Protein AF-A0A3N1XNG0-F1 (afdb_monomer_lite)

Organism: NCBI:txid1329262

Secondary structure (DSSP, 8-state):
--HHHHHHHHHHHHHHHHHHHHHHHHHHHHH-GGGGTTT--EEEEETTEEEEEEEE-----TT-HHHHHHHHHHHHH--SEEEESTTGGG--S-HHHHHHT-HHHHHHHHHHHTT-EEEE-SPPHHHHHHHHHTTS-HHHHHHHHHHHHHHHHHT--S-----HHHHHHHHHHHHHHTT------SHHHHHHHHHTS-SS---TTTGGGS-THHHHTSTTSHHHHHHHHHHHHHHHHHHHHHHHHTTT-SEEEEEEEHHHHHHHHHHHHHHHH-

Structure (mmCIF, N/CA/C/O backbone):
data_AF-A0A3N1XNG0-F1
#
_entry.id   AF-A0A3N1XNG0-F1
#
loop_
_atom_site.group_PDB
_atom_site.id
_atom_site.type_symbol
_atom_site.label_atom_id
_atom_site.label_alt_id
_atom_site.label_comp_id
_atom_site.label_asym_id
_atom_site.label_entity_id
_atom_site.label_seq_id
_atom_site.pdbx_PDB_ins_code
_atom_site.Cartn_x
_atom_site.Cartn_y
_atom_site.Cartn_z
_atom_site.occupancy
_atom_site.B_iso_or_equiv
_atom_site.auth_seq_id
_atom_site.auth_comp_id
_atom_site.auth_asym_id
_atom_site.auth_atom_id
_atom_site.pdbx_PDB_model_num
ATOM 1 N N . MET A 1 1 ? -43.567 -53.876 5.477 1.00 59.06 1 MET A N 1
ATOM 2 C CA . MET A 1 1 ? -42.332 -53.877 4.650 1.00 59.06 1 MET A CA 1
ATOM 3 C C . MET A 1 1 ? -41.974 -52.522 4.004 1.00 59.06 1 MET A C 1
ATOM 5 O O . MET A 1 1 ? -40.814 -52.339 3.666 1.00 59.06 1 MET A O 1
ATOM 9 N N . LYS A 1 2 ? -42.894 -51.545 3.865 1.00 56.59 2 LYS A N 1
ATOM 10 C CA . LYS A 1 2 ? -42.602 -50.219 3.259 1.00 56.59 2 LYS A CA 1
ATOM 11 C C . LYS A 1 2 ? -41.731 -49.277 4.117 1.00 56.59 2 LYS A C 1
ATOM 13 O O . LYS A 1 2 ? -40.922 -48.547 3.562 1.00 56.59 2 LYS A O 1
ATOM 18 N N . ILE A 1 3 ? -41.822 -49.360 5.448 1.00 65.25 3 ILE A N 1
ATOM 19 C CA . ILE A 1 3 ? -41.112 -48.470 6.395 1.00 65.25 3 ILE A CA 1
ATOM 20 C C . ILE A 1 3 ? -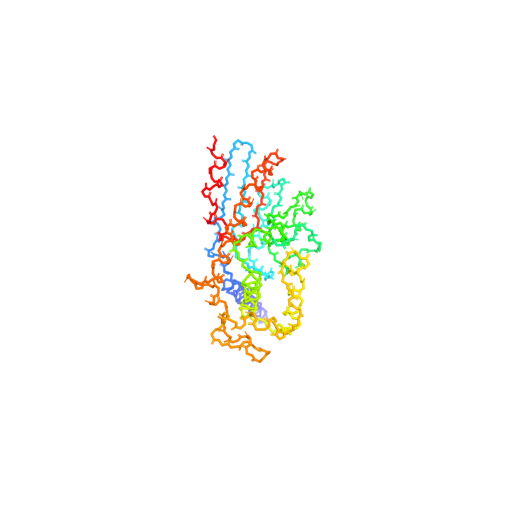39.577 -48.610 6.311 1.00 65.25 3 ILE A C 1
ATOM 22 O O . ILE A 1 3 ? -38.851 -47.639 6.485 1.00 65.25 3 ILE A O 1
ATOM 26 N N . LYS A 1 4 ? -39.055 -49.796 5.961 1.00 73.62 4 LYS A N 1
ATOM 27 C CA . LYS A 1 4 ? -37.601 -50.003 5.831 1.00 73.62 4 LYS A CA 1
ATOM 28 C C . LYS A 1 4 ? -36.993 -49.273 4.629 1.00 73.62 4 LYS A C 1
ATOM 30 O O . LYS A 1 4 ? -35.837 -48.883 4.697 1.00 73.62 4 LYS A O 1
ATOM 35 N N . LYS A 1 5 ? -37.753 -49.060 3.546 1.00 76.62 5 LYS A N 1
ATOM 36 C CA . LYS A 1 5 ? -37.238 -48.368 2.352 1.00 76.62 5 LYS A CA 1
ATOM 37 C C . LYS A 1 5 ? -37.104 -46.860 2.573 1.00 76.62 5 LYS A C 1
ATOM 39 O O . LYS A 1 5 ? -36.106 -46.294 2.147 1.00 76.62 5 LYS A O 1
ATOM 44 N N . SER A 1 6 ? -38.051 -46.221 3.267 1.00 79.75 6 SER A N 1
ATOM 45 C CA . SER A 1 6 ? -37.966 -44.777 3.538 1.00 79.75 6 SER A CA 1
ATOM 46 C C . SER A 1 6 ? -36.831 -44.436 4.503 1.00 79.75 6 SER A C 1
ATOM 48 O O . SER A 1 6 ? -36.150 -43.438 4.299 1.00 79.75 6 SER A O 1
ATOM 50 N N . LEU A 1 7 ? -36.575 -45.285 5.506 1.00 87.38 7 LEU A N 1
ATOM 51 C CA . LEU A 1 7 ? -35.471 -45.088 6.447 1.00 87.38 7 LEU A CA 1
ATOM 52 C C . LEU A 1 7 ? -34.103 -45.176 5.754 1.00 87.38 7 LEU A C 1
ATOM 54 O O . LEU A 1 7 ? -33.240 -44.341 5.998 1.00 87.38 7 LEU A O 1
ATOM 58 N N . VAL A 1 8 ? -33.924 -46.146 4.850 1.00 86.50 8 VAL A N 1
ATOM 59 C CA . VAL A 1 8 ? -32.679 -46.304 4.078 1.00 86.50 8 VAL A CA 1
ATOM 60 C C . VAL A 1 8 ? -32.437 -45.106 3.158 1.00 86.50 8 VAL A C 1
ATOM 62 O O . VAL A 1 8 ? -31.318 -44.610 3.095 1.00 86.50 8 VAL A O 1
ATOM 65 N N . VAL A 1 9 ? -33.480 -44.601 2.492 1.00 88.69 9 VAL A N 1
ATOM 66 C CA . VAL A 1 9 ? -33.370 -43.400 1.646 1.00 88.69 9 VAL A CA 1
ATOM 67 C C . VAL A 1 9 ? -33.030 -42.163 2.483 1.00 88.69 9 VAL A C 1
ATOM 69 O O . VAL A 1 9 ? -32.155 -41.396 2.098 1.00 88.69 9 VAL A O 1
ATOM 72 N N . CYS A 1 10 ? -33.658 -41.992 3.648 1.00 92.31 10 CYS A N 1
ATOM 73 C CA . CYS A 1 10 ? -33.388 -40.856 4.532 1.00 92.31 10 CYS A CA 1
ATOM 74 C C . CYS A 1 10 ? -31.942 -40.873 5.060 1.00 92.31 10 CYS A C 1
ATOM 76 O O . CYS A 1 10 ? -31.247 -39.861 5.007 1.00 92.31 10 CYS A O 1
ATOM 78 N N . LEU A 1 11 ? -31.451 -42.044 5.485 1.00 91.81 11 LEU A N 1
ATOM 79 C CA . LEU A 1 11 ? -30.060 -42.220 5.917 1.00 91.81 11 LEU A CA 1
ATOM 80 C C . LEU A 1 11 ? -29.062 -41.959 4.781 1.00 91.81 11 LEU A C 1
ATOM 82 O O . LEU A 1 11 ? -28.028 -41.339 5.016 1.00 91.81 11 LEU A O 1
ATOM 86 N N . ALA A 1 12 ? -29.377 -42.380 3.553 1.00 90.88 12 ALA A N 1
ATOM 87 C CA . ALA A 1 12 ? -28.541 -42.100 2.388 1.00 90.88 12 ALA A CA 1
ATOM 88 C C . ALA A 1 12 ? -28.466 -40.594 2.081 1.00 90.88 12 ALA A C 1
ATOM 90 O O . ALA A 1 12 ? -27.381 -40.084 1.821 1.00 90.88 12 ALA A O 1
ATOM 91 N N . ILE A 1 13 ? -29.588 -39.870 2.171 1.00 92.88 13 ILE A N 1
ATOM 92 C CA . ILE A 1 13 ? -29.623 -38.410 1.977 1.00 92.88 13 ILE A CA 1
ATOM 93 C C . ILE A 1 13 ? -28.790 -37.695 3.048 1.00 92.88 13 ILE A C 1
ATOM 95 O O . ILE A 1 13 ? -27.979 -36.836 2.713 1.00 92.88 13 ILE A O 1
ATOM 99 N N . ILE A 1 14 ? -28.941 -38.075 4.322 1.00 93.62 14 ILE A N 1
ATOM 100 C CA . ILE A 1 14 ? -28.156 -37.498 5.424 1.00 93.62 14 ILE A CA 1
ATOM 101 C C . ILE A 1 14 ? -26.659 -37.737 5.203 1.00 93.62 14 ILE A C 1
ATOM 103 O O . ILE A 1 14 ? -25.863 -36.818 5.368 1.00 93.62 14 ILE A O 1
ATOM 107 N N . LEU A 1 15 ? -26.268 -38.946 4.790 1.00 92.69 15 LEU A N 1
ATOM 108 C CA . LEU A 1 15 ? -24.867 -39.265 4.523 1.00 92.69 15 LEU A CA 1
ATOM 109 C C . LEU A 1 15 ? -24.295 -38.423 3.373 1.00 92.69 15 LEU A C 1
ATOM 111 O O . LEU A 1 15 ? -23.189 -37.906 3.497 1.00 92.69 15 LEU A O 1
ATOM 115 N N . VAL A 1 16 ? -25.047 -38.241 2.283 1.00 92.06 16 VAL A N 1
ATOM 116 C CA . VAL A 1 16 ? -24.632 -37.384 1.159 1.00 92.06 16 VAL A CA 1
ATOM 117 C C . VAL A 1 16 ? -24.465 -35.930 1.605 1.00 92.06 16 VAL A C 1
ATOM 119 O O . VAL A 1 16 ? -23.467 -35.307 1.254 1.00 92.06 16 VAL A O 1
ATOM 122 N N . LEU A 1 17 ? -25.386 -35.405 2.420 1.00 92.00 17 LEU A N 1
ATOM 123 C CA . LEU A 1 17 ? -25.280 -34.051 2.972 1.00 92.00 17 LEU A CA 1
ATOM 124 C C . LEU A 1 17 ? -24.053 -33.898 3.878 1.00 92.00 17 LEU A C 1
ATOM 126 O O . LEU A 1 17 ? -23.321 -32.923 3.744 1.00 92.00 17 LEU A O 1
ATOM 130 N N . LEU A 1 18 ? -23.786 -34.869 4.754 1.00 92.31 18 LEU A N 1
ATOM 131 C CA . LEU A 1 18 ? -22.604 -34.849 5.619 1.00 92.31 18 LEU A CA 1
ATOM 132 C C . LEU A 1 18 ? -21.303 -34.889 4.813 1.00 92.31 18 LEU A C 1
ATOM 134 O O . LEU A 1 18 ? -20.370 -34.160 5.140 1.00 92.31 18 LEU A O 1
ATOM 138 N N . ILE A 1 19 ? -21.243 -35.697 3.750 1.00 90.25 19 ILE A N 1
ATOM 139 C CA . ILE A 1 19 ? -20.084 -35.741 2.850 1.00 90.25 19 ILE A CA 1
ATOM 140 C C . ILE A 1 19 ? -19.923 -34.401 2.128 1.00 90.25 19 ILE A C 1
ATOM 142 O O . ILE A 1 19 ? -18.818 -33.873 2.102 1.00 90.25 19 ILE A O 1
ATOM 146 N N . ALA A 1 20 ? -21.002 -33.818 1.600 1.00 84.88 20 ALA A N 1
ATOM 147 C CA . ALA A 1 20 ? -20.952 -32.521 0.926 1.00 84.88 20 ALA A CA 1
ATOM 148 C C . ALA A 1 20 ? -20.464 -31.405 1.864 1.00 84.88 20 ALA A C 1
ATOM 150 O O . ALA A 1 20 ? -19.579 -30.637 1.493 1.00 84.88 20 ALA A O 1
ATOM 151 N N . VAL A 1 21 ? -20.970 -31.362 3.102 1.00 86.69 21 VAL A N 1
ATOM 152 C CA . VAL A 1 21 ? -20.510 -30.421 4.135 1.00 86.69 21 VAL A CA 1
ATOM 153 C C . VAL A 1 21 ? -19.045 -30.673 4.484 1.00 86.69 21 VAL A C 1
ATOM 155 O O . VAL A 1 21 ? -18.267 -29.729 4.523 1.00 86.69 21 VAL A O 1
ATOM 158 N N . ALA A 1 22 ? -18.630 -31.924 4.693 1.00 83.62 22 ALA A N 1
ATOM 159 C CA . ALA A 1 22 ? -17.241 -32.248 5.007 1.00 83.62 22 ALA A CA 1
ATOM 160 C C . ALA A 1 22 ? -16.285 -31.876 3.861 1.00 83.62 22 ALA A C 1
ATOM 162 O O . ALA A 1 22 ? -15.217 -31.325 4.116 1.00 83.62 22 ALA A O 1
ATOM 163 N N . SER A 1 23 ? -16.669 -32.129 2.607 1.00 74.56 23 SER A N 1
ATOM 164 C CA . SER A 1 23 ? -15.908 -31.736 1.417 1.00 74.56 23 SER A CA 1
ATOM 165 C C . SER A 1 23 ? -15.808 -30.219 1.278 1.00 74.56 23 SER A C 1
ATOM 167 O O . SER A 1 23 ? -14.715 -29.715 1.032 1.00 74.56 23 SER A O 1
ATOM 169 N N . TYR A 1 24 ? -16.908 -29.496 1.500 1.00 75.69 24 TYR A N 1
ATOM 170 C CA . TYR A 1 24 ? -16.916 -28.034 1.519 1.00 75.69 24 TYR A CA 1
ATOM 171 C C . TYR A 1 24 ? -16.012 -27.488 2.633 1.00 75.69 24 TYR A C 1
ATOM 173 O O . TYR A 1 24 ? -15.139 -26.666 2.376 1.00 75.69 24 TYR A O 1
ATOM 181 N N . MET A 1 25 ? -16.126 -28.024 3.851 1.00 74.75 25 MET A N 1
ATOM 182 C CA . MET A 1 25 ? -15.273 -27.655 4.983 1.00 74.75 25 MET A CA 1
ATOM 183 C C . MET A 1 25 ? -13.796 -27.958 4.716 1.00 74.75 25 MET A C 1
ATOM 185 O O . MET A 1 25 ? -12.945 -27.153 5.070 1.00 74.75 25 MET A O 1
ATOM 189 N N . LEU A 1 26 ? -13.469 -29.079 4.064 1.00 71.69 26 LEU A N 1
ATOM 190 C CA . LEU A 1 26 ? -12.103 -29.418 3.646 1.00 71.69 26 LEU A CA 1
ATOM 191 C C . LEU A 1 26 ? -11.560 -28.457 2.584 1.00 71.69 26 LEU A C 1
ATOM 193 O O . LEU A 1 26 ? -10.375 -28.130 2.614 1.00 71.69 26 LEU A O 1
ATOM 197 N N . GLN A 1 27 ? -12.401 -28.014 1.652 1.00 68.12 27 GLN A N 1
ATOM 198 C CA . GLN A 1 27 ? -12.023 -27.042 0.629 1.00 68.12 27 GLN A CA 1
ATOM 199 C C . GLN A 1 27 ? -11.775 -25.660 1.244 1.00 68.12 27 GLN A C 1
ATOM 201 O O . GLN A 1 27 ? -10.725 -25.070 0.998 1.00 68.12 27 GLN A O 1
ATOM 206 N N . VAL A 1 28 ? -12.675 -25.199 2.119 1.00 65.31 28 VAL A N 1
ATOM 207 C CA . VAL A 1 28 ? -12.482 -23.986 2.929 1.00 65.31 28 VAL A CA 1
ATOM 208 C C . VAL A 1 28 ? -11.203 -24.107 3.761 1.00 65.31 28 VAL A C 1
ATOM 210 O O . VAL A 1 28 ? -10.379 -23.202 3.755 1.00 65.31 28 VAL A O 1
ATOM 213 N N . TRP A 1 29 ? -10.977 -25.253 4.410 1.00 64.75 29 TRP A N 1
ATOM 214 C CA . TRP A 1 29 ? -9.801 -25.503 5.248 1.00 64.75 29 TRP A CA 1
ATOM 215 C C . TRP A 1 29 ? -8.482 -25.435 4.471 1.00 64.75 29 TRP A C 1
ATOM 217 O O . TRP A 1 29 ? -7.524 -24.848 4.961 1.00 64.75 29 TRP A O 1
ATOM 227 N N . LYS A 1 30 ? -8.424 -26.013 3.265 1.00 61.94 30 LYS A N 1
ATOM 228 C CA . LYS A 1 30 ? -7.214 -26.008 2.426 1.00 61.94 30 LYS A CA 1
ATOM 229 C C . LYS A 1 30 ? -6.900 -24.642 1.822 1.00 61.94 30 LYS A C 1
ATOM 231 O O . LYS A 1 30 ? -5.730 -24.341 1.614 1.00 61.94 30 LYS A O 1
ATOM 236 N N . ASN A 1 31 ? -7.924 -23.843 1.536 1.00 59.44 31 ASN A N 1
ATOM 237 C CA . ASN A 1 31 ? -7.764 -22.581 0.816 1.00 59.44 31 ASN A CA 1
ATOM 238 C C . ASN A 1 31 ? -7.584 -21.373 1.744 1.00 59.44 31 ASN A C 1
ATOM 240 O O . ASN A 1 31 ? -7.370 -20.264 1.264 1.00 59.44 31 ASN A O 1
ATOM 244 N N . ASN A 1 32 ? -7.647 -21.568 3.062 1.00 63.19 32 ASN A N 1
ATOM 245 C CA . ASN A 1 32 ? -7.578 -20.476 4.018 1.00 63.19 32 ASN A CA 1
ATOM 246 C C . ASN A 1 32 ? -6.141 -20.224 4.504 1.00 63.19 32 ASN A C 1
ATOM 248 O O . ASN A 1 32 ? -5.734 -20.703 5.565 1.00 63.19 32 ASN A O 1
ATOM 252 N N . LYS A 1 33 ? -5.364 -19.473 3.711 1.00 61.59 33 LYS A N 1
ATOM 253 C CA . LYS A 1 33 ? -4.001 -19.042 4.080 1.00 61.59 33 LYS A CA 1
ATOM 254 C C . LYS A 1 33 ? -3.991 -18.171 5.341 1.00 61.59 33 LYS A C 1
ATOM 256 O O . LYS A 1 33 ? -3.025 -18.225 6.097 1.00 61.59 33 LYS A O 1
ATOM 261 N N . TYR A 1 34 ? -5.077 -17.438 5.593 1.00 63.09 34 TYR A N 1
ATOM 262 C CA . TYR A 1 34 ? -5.238 -16.576 6.761 1.00 63.09 34 TYR A CA 1
ATOM 263 C C . TYR A 1 34 ? -5.078 -17.330 8.089 1.00 63.09 34 TYR A C 1
ATOM 265 O O . TYR A 1 34 ? -4.502 -16.800 9.029 1.00 63.09 34 TYR A O 1
ATOM 273 N N . ARG A 1 35 ? -5.432 -18.618 8.162 1.00 61.41 35 ARG A N 1
ATOM 274 C CA . ARG A 1 35 ? -5.216 -19.442 9.369 1.00 61.41 35 ARG A CA 1
ATOM 275 C C . ARG A 1 35 ? -3.771 -19.556 9.854 1.00 61.41 35 ARG A C 1
ATOM 277 O O . ARG A 1 35 ? -3.569 -20.027 10.969 1.00 61.41 35 ARG A O 1
ATOM 284 N N . ILE A 1 36 ? -2.794 -19.218 9.018 1.00 60.69 36 ILE A N 1
ATOM 285 C CA . ILE A 1 36 ? -1.380 -19.228 9.401 1.00 60.69 36 ILE A CA 1
ATOM 286 C C . ILE A 1 36 ? -1.041 -18.003 10.264 1.00 60.69 36 ILE A C 1
ATOM 288 O O . ILE A 1 36 ? -0.165 -18.116 11.111 1.00 60.69 36 ILE A O 1
ATOM 292 N N . VAL A 1 37 ? -1.752 -16.885 10.081 1.00 61.75 37 VAL A N 1
ATOM 293 C CA . VAL A 1 37 ? -1.531 -15.616 10.805 1.00 61.75 37 VAL A CA 1
ATOM 294 C C . VAL A 1 37 ? -2.705 -15.211 11.705 1.00 61.75 37 VAL A C 1
ATOM 296 O O . VAL A 1 37 ? -2.603 -14.264 12.479 1.00 61.75 37 VAL A O 1
ATOM 299 N N . ALA A 1 38 ? -3.839 -15.913 11.612 1.00 64.00 38 ALA A N 1
ATOM 300 C CA . ALA A 1 38 ? -5.034 -15.630 12.397 1.00 64.00 38 ALA A CA 1
ATOM 301 C C . ALA A 1 38 ? -4.704 -15.611 13.899 1.00 64.00 38 ALA A C 1
ATOM 303 O O . ALA A 1 38 ? -4.349 -16.643 14.475 1.00 64.00 38 ALA A O 1
ATOM 304 N N . GLY A 1 39 ? -4.858 -14.440 14.523 1.00 63.53 39 GLY A N 1
ATOM 305 C CA . GLY A 1 39 ? -4.602 -14.224 15.948 1.00 63.53 39 GLY A CA 1
ATOM 306 C C . GLY A 1 39 ? -3.317 -13.466 16.299 1.00 63.53 39 GLY A C 1
ATOM 307 O O . GLY A 1 39 ? -3.210 -13.043 17.446 1.00 63.53 39 GLY A O 1
ATOM 308 N N . ASP A 1 40 ? -2.407 -13.210 15.353 1.00 79.44 40 ASP A N 1
ATOM 309 C CA . ASP A 1 40 ? -1.181 -12.418 15.589 1.00 79.44 40 ASP A CA 1
ATOM 310 C C . ASP A 1 40 ? -1.399 -10.894 15.436 1.00 79.44 40 ASP A C 1
ATOM 312 O O . ASP A 1 40 ? -0.467 -10.117 15.222 1.00 79.44 40 ASP A O 1
ATOM 316 N N . HIS A 1 41 ? -2.645 -10.437 15.587 1.00 91.00 41 HIS A N 1
ATOM 317 C CA . HIS A 1 41 ? -2.996 -9.018 15.572 1.00 91.00 41 HIS A CA 1
ATOM 318 C C . HIS A 1 41 ? -2.263 -8.246 16.676 1.00 91.00 41 HIS A C 1
ATOM 320 O O . HIS A 1 41 ? -2.133 -8.717 17.811 1.00 91.00 41 HIS A O 1
ATOM 326 N N . LEU A 1 42 ? -1.844 -7.016 16.380 1.00 94.50 42 LEU A N 1
ATOM 327 C CA . LEU A 1 42 ? -1.274 -6.140 17.397 1.00 94.50 42 LEU A CA 1
ATOM 328 C C . LEU A 1 42 ? -2.397 -5.407 18.124 1.00 94.50 42 LEU A C 1
ATOM 330 O O . LEU A 1 42 ? -3.169 -4.675 17.510 1.00 94.50 42 LEU A O 1
ATOM 334 N N . TYR A 1 43 ? -2.435 -5.560 19.444 1.00 96.06 43 TYR A N 1
ATOM 335 C CA . TYR A 1 43 ? -3.320 -4.804 20.318 1.00 96.06 43 TYR A CA 1
ATOM 336 C C . TYR A 1 43 ? -2.492 -3.989 21.311 1.00 96.06 43 TYR A C 1
ATOM 338 O O . TYR A 1 43 ? -1.781 -4.557 22.142 1.00 96.06 43 TYR A O 1
ATOM 346 N N . LEU A 1 44 ? -2.588 -2.663 21.229 1.00 96.94 44 LEU A N 1
ATOM 347 C CA . LEU A 1 44 ? -1.932 -1.729 22.142 1.00 96.94 44 LEU A CA 1
ATOM 348 C C . LEU A 1 44 ? -2.983 -0.932 22.908 1.00 96.94 44 LEU A C 1
ATOM 350 O O . LEU A 1 44 ? -4.019 -0.549 22.366 1.00 96.94 44 LEU A O 1
ATOM 354 N N . THR A 1 45 ? -2.730 -0.668 24.186 1.00 95.88 45 THR A N 1
ATOM 355 C CA . THR A 1 45 ? -3.604 0.170 25.013 1.00 95.88 45 THR A CA 1
ATOM 356 C C . THR A 1 45 ? -2.773 0.967 25.998 1.00 95.88 45 THR A C 1
ATOM 358 O O . THR A 1 45 ? -1.926 0.410 26.693 1.00 95.88 45 THR A O 1
ATOM 361 N N . SER A 1 46 ? -3.056 2.263 26.085 1.00 93.81 46 SER A N 1
ATOM 362 C CA . SER A 1 46 ? -2.470 3.167 27.064 1.00 93.81 4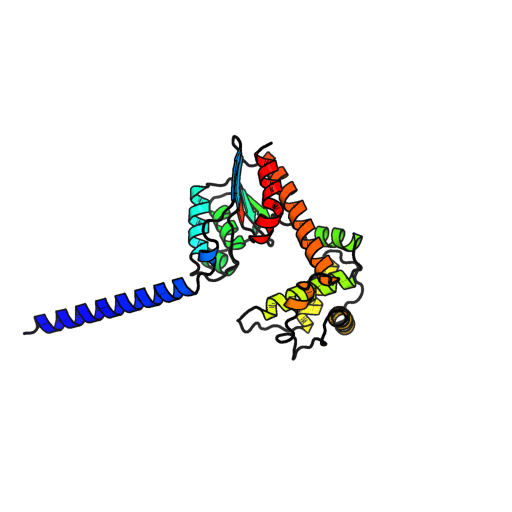6 SER A CA 1
ATOM 363 C C . SER A 1 46 ? -3.482 4.231 27.453 1.00 93.81 46 SER A C 1
ATOM 365 O O . SER A 1 46 ? -3.992 4.963 26.607 1.00 93.81 46 SER A O 1
ATOM 367 N N . GLN A 1 47 ? -3.799 4.302 28.746 1.00 90.44 47 GLN A N 1
ATOM 368 C CA . GLN A 1 47 ? -4.853 5.171 29.277 1.00 90.44 47 GLN A CA 1
ATOM 369 C C . GLN A 1 47 ? -6.196 4.943 28.553 1.00 90.44 47 GLN A C 1
ATOM 371 O O . GLN A 1 47 ? -6.734 3.839 28.614 1.00 90.44 47 GLN A O 1
ATOM 376 N N . ASN A 1 48 ? -6.746 5.967 27.891 1.00 93.38 48 ASN A N 1
ATOM 377 C CA . ASN A 1 48 ? -7.958 5.877 27.073 1.00 93.38 48 ASN A CA 1
ATOM 378 C C . ASN A 1 48 ? -7.679 5.573 25.591 1.00 93.38 48 ASN A C 1
ATOM 380 O O . ASN A 1 48 ? -8.628 5.411 24.831 1.00 93.38 48 ASN A O 1
ATOM 384 N N . LYS A 1 49 ? -6.412 5.479 25.172 1.00 96.75 49 LYS A N 1
ATOM 385 C CA . LYS A 1 49 ? -6.030 5.211 23.784 1.00 96.75 49 LYS A CA 1
ATOM 386 C C . LYS A 1 49 ? -5.851 3.718 23.548 1.00 96.75 49 LYS A C 1
ATOM 388 O O . LYS A 1 49 ? -5.200 3.033 24.335 1.00 96.75 49 LYS A O 1
ATOM 393 N N . SER A 1 50 ? -6.390 3.209 22.446 1.00 97.94 50 SER A N 1
ATOM 394 C CA . SER A 1 50 ? -6.225 1.822 22.006 1.00 97.94 50 SER A CA 1
ATOM 395 C C . SER A 1 50 ? -5.982 1.747 20.501 1.00 97.94 50 SER A C 1
ATOM 397 O O . SER A 1 50 ? -6.564 2.512 19.732 1.00 97.94 50 SER A O 1
ATOM 399 N N . LEU A 1 51 ? -5.144 0.805 20.082 1.00 98.06 51 LEU A N 1
ATOM 400 C CA . LEU A 1 51 ? -4.910 0.474 18.680 1.00 98.06 51 LEU A CA 1
ATOM 401 C C . LEU A 1 51 ? -5.074 -1.021 18.480 1.00 98.06 51 LEU A C 1
ATOM 403 O O . LEU A 1 51 ? -4.522 -1.816 19.242 1.00 98.06 51 LEU A O 1
ATOM 407 N N . LEU A 1 52 ? -5.816 -1.381 17.440 1.00 97.69 52 LEU A N 1
ATOM 408 C CA . LEU A 1 52 ? -5.893 -2.740 16.933 1.00 97.69 52 LEU A CA 1
ATOM 409 C C . LEU A 1 52 ? -5.411 -2.744 15.485 1.00 97.69 52 LEU A C 1
ATOM 411 O O . LEU A 1 52 ? -6.105 -2.249 14.601 1.00 97.69 52 LEU A O 1
ATOM 415 N N . TRP A 1 53 ? -4.232 -3.314 15.248 1.00 96.69 53 TRP A N 1
ATOM 416 C CA . TRP A 1 53 ? -3.768 -3.641 13.906 1.00 96.69 53 TRP A CA 1
ATOM 417 C C . TRP A 1 53 ? -4.193 -5.058 13.574 1.00 96.69 53 TRP A C 1
ATOM 419 O O . TRP A 1 53 ? -3.667 -6.031 14.126 1.00 96.69 53 TRP A O 1
ATOM 429 N N . PHE A 1 54 ? -5.136 -5.178 12.654 1.00 93.75 54 PHE A N 1
ATOM 430 C CA . PHE A 1 54 ? -5.564 -6.471 12.172 1.00 93.75 54 PHE A CA 1
ATOM 431 C C . PHE A 1 54 ? -4.544 -6.980 11.147 1.00 93.75 54 PHE A C 1
ATOM 433 O O . PHE A 1 54 ? -4.498 -6.514 10.011 1.00 93.75 54 PHE A O 1
ATOM 440 N N . ASP A 1 55 ? -3.685 -7.906 11.574 1.00 84.00 55 ASP A N 1
ATOM 441 C CA . ASP A 1 55 ? -2.761 -8.595 10.670 1.00 84.00 55 ASP A CA 1
ATOM 442 C C . ASP A 1 55 ? -3.528 -9.415 9.615 1.00 84.00 55 ASP A C 1
ATOM 444 O O . ASP A 1 55 ? -4.359 -10.263 9.954 1.00 84.00 55 ASP A O 1
ATOM 448 N N . ILE A 1 56 ? -3.277 -9.130 8.336 1.00 81.38 56 ILE A N 1
ATOM 449 C CA . ILE A 1 56 ? -4.000 -9.692 7.188 1.00 81.38 56 ILE A CA 1
ATOM 450 C C . ILE A 1 56 ? -3.081 -10.516 6.285 1.00 81.38 56 ILE A C 1
ATOM 452 O O . ILE A 1 56 ? -1.897 -10.231 6.106 1.00 81.38 56 ILE A O 1
ATOM 456 N N . VAL A 1 57 ? -3.690 -11.476 5.589 1.00 80.31 57 VAL A N 1
ATOM 457 C CA . VAL A 1 57 ? -3.177 -11.989 4.314 1.00 80.31 57 VAL A CA 1
ATOM 458 C C . VAL A 1 57 ? -4.119 -11.488 3.232 1.00 80.31 57 VAL A C 1
ATOM 460 O O . VAL A 1 57 ? -5.321 -11.719 3.333 1.00 80.31 57 VAL A O 1
ATOM 463 N N . HIS A 1 58 ? -3.591 -10.835 2.193 1.00 83.12 58 HIS A N 1
ATOM 464 C CA . HIS A 1 58 ? -4.425 -10.339 1.097 1.00 83.12 58 HIS A CA 1
ATOM 465 C C . HIS A 1 58 ? -5.287 -11.461 0.510 1.00 83.12 58 HIS A C 1
ATOM 467 O O . HIS A 1 58 ? -4.791 -12.526 0.125 1.00 83.12 58 HIS A O 1
ATOM 473 N N . SER A 1 59 ? -6.587 -11.198 0.448 1.00 81.25 59 SER A N 1
ATOM 474 C CA . SER A 1 59 ? -7.596 -12.117 -0.057 1.00 81.25 59 SER A CA 1
ATOM 475 C C . SER A 1 59 ? -8.756 -11.299 -0.603 1.00 81.25 59 SER A C 1
ATOM 477 O O . SER A 1 59 ? -9.204 -10.350 0.032 1.00 81.25 59 SER A O 1
ATOM 479 N N . ASN A 1 60 ? -9.246 -11.677 -1.777 1.00 80.62 60 ASN A N 1
ATOM 480 C CA . ASN A 1 60 ? -10.480 -11.172 -2.383 1.00 80.62 60 ASN A CA 1
ATOM 481 C C . ASN A 1 60 ? -11.540 -12.285 -2.490 1.00 80.62 60 ASN A C 1
ATOM 483 O O . ASN A 1 60 ? -12.564 -12.132 -3.153 1.00 80.62 60 ASN A O 1
ATOM 487 N N . ASN A 1 61 ? -11.281 -13.438 -1.863 1.00 82.69 61 ASN A N 1
ATOM 488 C CA . ASN A 1 61 ? -12.181 -14.578 -1.886 1.00 82.69 61 ASN A CA 1
ATOM 489 C C . ASN A 1 61 ? -13.277 -14.391 -0.827 1.00 82.69 61 ASN A C 1
ATOM 491 O O . ASN A 1 61 ? -12.974 -14.447 0.366 1.00 82.69 61 ASN A O 1
ATOM 495 N N . PRO A 1 62 ? -14.561 -14.283 -1.208 1.00 82.75 62 PRO A N 1
ATOM 496 C CA . PRO A 1 62 ? -15.632 -14.036 -0.250 1.00 82.75 62 PRO A CA 1
ATOM 497 C C . PRO A 1 62 ? -15.907 -15.168 0.735 1.00 82.75 62 PRO A C 1
ATOM 499 O O . PRO A 1 62 ? -16.640 -14.986 1.707 1.00 82.75 62 PRO A O 1
ATOM 502 N N . HIS A 1 63 ? -15.318 -16.337 0.507 1.00 83.44 63 HIS A N 1
ATOM 503 C CA . HIS A 1 63 ? -15.389 -17.473 1.416 1.00 83.44 63 HIS A CA 1
ATOM 504 C C . HIS A 1 63 ? -14.191 -17.557 2.368 1.00 83.44 63 HIS A C 1
ATOM 506 O O . HIS A 1 63 ? -14.067 -18.535 3.109 1.00 83.44 63 HIS A O 1
ATOM 512 N N . ASP A 1 64 ? -13.300 -16.565 2.351 1.00 83.69 64 ASP A N 1
ATOM 513 C CA . ASP A 1 64 ? -12.219 -16.478 3.318 1.00 83.69 64 ASP A CA 1
ATOM 514 C C . ASP A 1 64 ? -12.773 -16.132 4.709 1.00 83.69 64 ASP A C 1
ATOM 516 O O . ASP A 1 64 ? -13.467 -15.131 4.896 1.00 83.69 64 ASP A O 1
ATOM 520 N N . ILE A 1 65 ? -12.457 -16.966 5.706 1.00 86.88 65 ILE A N 1
ATOM 521 C CA . ILE A 1 65 ? -12.865 -16.743 7.097 1.00 86.88 65 ILE A CA 1
ATOM 522 C C . ILE A 1 65 ? -12.306 -15.430 7.660 1.00 86.88 65 ILE A C 1
ATOM 524 O O . ILE A 1 65 ? -12.868 -14.922 8.626 1.00 86.88 65 ILE A O 1
ATOM 528 N N . MET A 1 66 ? -11.244 -14.882 7.054 1.00 89.50 66 MET A N 1
ATOM 529 C CA . MET A 1 66 ? -10.664 -13.591 7.417 1.00 89.50 66 MET A CA 1
ATOM 530 C C . MET A 1 66 ? -11.722 -12.490 7.478 1.00 89.50 66 MET A C 1
ATOM 532 O O . MET A 1 66 ? -11.754 -11.742 8.444 1.00 89.50 66 MET A O 1
ATOM 536 N N . PHE A 1 67 ? -12.636 -12.418 6.507 1.00 92.25 67 PHE A N 1
ATOM 537 C CA . PHE A 1 67 ? -13.665 -11.374 6.491 1.00 92.25 67 PHE A CA 1
ATOM 538 C C . PHE A 1 67 ? -14.620 -11.479 7.683 1.00 92.25 67 PHE A C 1
ATOM 540 O O . PHE A 1 67 ? -15.033 -10.471 8.245 1.00 92.25 67 PHE A O 1
ATOM 547 N N . ASN A 1 68 ? -14.937 -12.698 8.119 1.00 91.31 68 ASN A N 1
ATOM 548 C CA . ASN A 1 68 ? -15.728 -12.892 9.330 1.00 91.31 68 ASN A CA 1
ATOM 549 C C . ASN A 1 68 ? -14.945 -12.490 10.591 1.00 91.31 68 ASN A C 1
ATOM 551 O O . ASN A 1 68 ? -15.526 -11.948 11.524 1.00 91.31 68 ASN A O 1
ATOM 555 N N . ASP A 1 69 ? -13.638 -12.745 10.628 1.00 91.81 69 ASP A N 1
ATOM 556 C CA . ASP A 1 69 ? -12.789 -12.358 11.757 1.00 91.81 69 ASP A CA 1
ATOM 557 C C . ASP A 1 69 ? -12.581 -10.835 11.825 1.00 91.81 69 ASP A C 1
ATOM 559 O O . ASP A 1 69 ? -12.690 -10.256 12.902 1.00 91.81 69 ASP A O 1
ATOM 563 N N . ILE A 1 70 ? -12.415 -10.160 10.678 1.00 94.69 70 ILE A N 1
ATOM 564 C CA . ILE A 1 70 ? -12.420 -8.689 10.586 1.00 94.69 70 ILE A CA 1
ATOM 565 C C . ILE A 1 70 ? -13.710 -8.138 11.197 1.00 94.69 70 ILE A C 1
ATOM 567 O O . ILE A 1 70 ? -13.653 -7.249 12.039 1.00 94.69 70 ILE A O 1
ATOM 571 N N . GLU A 1 71 ? -14.869 -8.679 10.813 1.00 95.69 71 GLU A N 1
ATOM 572 C CA . GLU A 1 71 ? -16.173 -8.237 11.321 1.00 95.69 71 GLU A CA 1
ATOM 573 C C . GLU A 1 71 ? -16.302 -8.443 12.840 1.00 95.69 71 GLU A C 1
ATOM 575 O O . GLU A 1 71 ? -16.700 -7.522 13.555 1.00 95.69 71 GLU A O 1
ATOM 580 N N . ILE A 1 72 ? -15.897 -9.610 13.353 1.00 94.75 72 ILE A N 1
ATOM 581 C CA . ILE A 1 72 ? -15.887 -9.895 14.796 1.00 94.75 72 ILE A CA 1
ATOM 582 C C . ILE A 1 72 ? -14.971 -8.914 15.532 1.00 94.75 72 ILE A C 1
ATOM 584 O O . ILE A 1 72 ? -15.402 -8.282 16.496 1.00 94.75 72 ILE A O 1
ATOM 588 N N . LYS A 1 73 ? -13.725 -8.752 15.077 1.00 96.06 73 LYS A N 1
ATOM 589 C CA . LYS A 1 73 ? -12.739 -7.885 15.731 1.00 96.06 73 LYS A CA 1
ATOM 590 C C . LYS A 1 73 ? -13.126 -6.420 15.674 1.00 96.06 73 LYS A C 1
ATOM 592 O O . LYS A 1 73 ? -12.941 -5.714 16.661 1.00 96.06 73 LYS A O 1
ATOM 597 N N . PHE A 1 74 ? -13.706 -5.980 14.566 1.00 97.94 74 PHE A N 1
ATOM 598 C CA . PHE A 1 74 ? -14.250 -4.639 14.420 1.00 97.94 74 PHE A CA 1
ATOM 599 C C . PHE A 1 74 ? -15.341 -4.365 15.468 1.00 97.94 74 PHE A C 1
ATOM 601 O O . PHE A 1 74 ? -15.268 -3.367 16.185 1.00 97.94 74 PHE A O 1
ATOM 608 N N . VAL A 1 75 ? -16.310 -5.276 15.618 1.00 97.69 75 VAL A N 1
ATOM 609 C CA . VAL A 1 75 ? -17.398 -5.140 16.602 1.00 97.69 75 VAL A CA 1
ATOM 610 C C . VAL A 1 75 ? -16.877 -5.217 18.041 1.00 97.69 75 VAL A C 1
ATOM 612 O O . VAL A 1 75 ? -17.263 -4.395 18.870 1.00 97.69 75 VAL A O 1
ATOM 615 N N . GLU A 1 76 ? -15.999 -6.176 18.348 1.00 96.75 76 GLU A N 1
ATOM 616 C CA . GLU A 1 76 ? -15.404 -6.338 19.684 1.00 96.75 76 GLU A CA 1
ATOM 617 C C . GLU A 1 76 ? -14.603 -5.101 20.109 1.00 96.75 76 GLU A C 1
ATOM 619 O O . GLU A 1 76 ? -14.686 -4.664 21.258 1.00 96.75 76 GLU A O 1
ATOM 624 N N . PHE A 1 77 ? -13.828 -4.535 19.184 1.00 98.19 77 PHE A N 1
ATOM 625 C CA . PHE A 1 77 ? -12.979 -3.381 19.450 1.00 98.19 77 PHE A CA 1
ATOM 626 C C . PHE A 1 77 ? -13.779 -2.076 19.554 1.00 98.19 77 PHE A C 1
ATOM 628 O O . PHE A 1 77 ? -13.475 -1.227 20.404 1.00 98.19 77 PHE A O 1
ATOM 635 N N . SER A 1 78 ? -14.841 -1.947 18.746 1.00 97.88 78 SER A N 1
ATOM 636 C CA . SER A 1 78 ? -15.698 -0.760 18.657 1.00 97.88 78 SER A CA 1
ATOM 637 C C . SER A 1 78 ? -14.873 0.515 18.401 1.00 97.88 78 SER A C 1
ATOM 639 O O . SER A 1 78 ? -14.766 1.341 19.314 1.00 97.88 78 SER A O 1
ATOM 641 N N . PRO A 1 79 ? -14.245 0.654 17.215 1.00 98.50 79 PRO A N 1
ATOM 642 C CA . PRO A 1 79 ? -13.357 1.774 16.905 1.00 98.50 79 PRO A CA 1
ATOM 643 C C . PRO A 1 79 ? -14.083 3.109 16.736 1.00 98.50 79 PRO A C 1
ATOM 645 O O . PRO A 1 79 ? -15.257 3.144 16.379 1.00 98.50 79 PRO A O 1
ATOM 648 N N . ASP A 1 80 ? -13.329 4.197 16.897 1.00 98.50 80 ASP A N 1
ATOM 649 C CA . ASP A 1 80 ? -13.757 5.558 16.545 1.00 98.50 80 ASP A CA 1
ATOM 650 C C . ASP A 1 80 ? -13.241 5.969 15.153 1.00 98.50 80 ASP A C 1
ATOM 652 O O . ASP A 1 80 ? -13.813 6.840 14.495 1.00 98.50 80 ASP A O 1
ATOM 656 N N . LEU A 1 81 ? -12.155 5.329 14.707 1.00 98.75 81 LEU A N 1
ATOM 657 C CA . LEU A 1 81 ? -11.509 5.534 13.415 1.00 98.75 81 LEU A CA 1
ATOM 658 C C . LEU A 1 81 ? -11.054 4.195 12.832 1.00 98.75 81 LEU A C 1
ATOM 660 O O . LEU A 1 81 ? -10.434 3.384 13.526 1.00 98.75 81 LEU A O 1
ATOM 664 N N . VAL A 1 82 ? -11.289 4.011 11.534 1.00 98.69 82 VAL A N 1
ATOM 665 C CA . VAL A 1 82 ? -10.666 2.958 10.732 1.00 98.69 82 VAL A CA 1
ATOM 666 C C . VAL A 1 82 ? -9.644 3.559 9.777 1.00 98.69 82 VAL A C 1
ATOM 668 O O . VAL A 1 82 ? -9.956 4.471 9.015 1.00 98.69 82 VAL A O 1
ATOM 671 N N . LEU A 1 83 ? -8.434 3.015 9.793 1.00 98.44 83 LEU A N 1
ATOM 672 C CA . LEU A 1 83 ? -7.382 3.325 8.835 1.00 98.44 83 LEU A CA 1
ATOM 673 C C . LEU A 1 83 ? -7.208 2.143 7.879 1.00 98.44 83 LEU A C 1
ATOM 675 O O . LEU A 1 83 ? -7.030 1.006 8.323 1.00 98.44 83 LEU A O 1
ATOM 679 N N . VAL A 1 84 ? -7.274 2.408 6.576 1.00 97.25 84 VAL A N 1
ATOM 680 C CA . VAL A 1 84 ? -7.177 1.386 5.521 1.00 97.25 84 VAL A CA 1
ATOM 681 C C . VAL A 1 84 ? -6.027 1.688 4.563 1.00 97.25 84 VAL A C 1
ATOM 683 O O . VAL A 1 84 ? -5.663 2.846 4.390 1.00 97.25 84 VAL A O 1
ATOM 686 N N . GLU A 1 85 ? -5.469 0.654 3.936 1.00 92.44 85 GLU A N 1
ATOM 687 C CA . GLU A 1 85 ? -4.443 0.765 2.885 1.00 92.44 85 GLU A CA 1
ATOM 688 C C . GLU A 1 85 ? -5.087 0.915 1.495 1.00 92.44 85 GLU A C 1
ATOM 690 O O . GLU A 1 85 ? -6.153 0.343 1.253 1.00 92.44 85 GLU A O 1
ATOM 695 N N . GLY A 1 86 ? -4.430 1.612 0.560 1.00 88.44 86 GLY A N 1
ATOM 696 C CA . GLY A 1 86 ? -4.721 1.535 -0.875 1.00 88.44 86 GLY A CA 1
ATOM 697 C C . GLY A 1 86 ? -5.833 2.448 -1.395 1.00 88.44 86 GLY A C 1
ATOM 698 O O . GLY A 1 86 ? -6.438 2.125 -2.416 1.00 88.44 86 GLY A O 1
ATOM 699 N N . GLY A 1 87 ? -6.151 3.561 -0.725 1.00 88.81 87 GLY A N 1
ATOM 700 C CA . GLY A 1 87 ? -7.171 4.510 -1.200 1.00 88.81 87 GLY A CA 1
ATOM 701 C C . GLY A 1 87 ? -8.624 4.070 -0.996 1.00 88.81 87 GLY A C 1
ATOM 702 O O . GLY A 1 87 ? -9.547 4.686 -1.533 1.00 88.81 87 GLY A O 1
ATOM 703 N N . TYR A 1 88 ? -8.863 3.013 -0.215 1.00 91.56 88 TYR A N 1
ATOM 704 C CA . TYR A 1 88 ? -10.205 2.456 -0.003 1.00 91.56 88 TYR A CA 1
ATOM 705 C C . TYR A 1 88 ? -11.060 3.215 1.019 1.00 91.56 88 TYR A C 1
ATOM 707 O O . TYR A 1 88 ? -12.222 2.862 1.223 1.00 91.56 88 TYR A O 1
ATOM 715 N N . ASN A 1 89 ? -10.553 4.292 1.623 1.00 90.25 89 ASN A N 1
ATOM 716 C CA . ASN A 1 89 ? -11.316 5.137 2.549 1.00 90.25 89 ASN A CA 1
ATOM 717 C C . ASN A 1 89 ? -12.612 5.691 1.923 1.00 90.25 89 ASN A C 1
ATOM 719 O O . ASN A 1 89 ? -13.630 5.881 2.592 1.00 90.25 89 ASN A O 1
ATOM 723 N N . SER A 1 90 ? -12.600 5.887 0.606 1.00 90.25 90 SER A N 1
ATOM 724 C CA . SER A 1 90 ? -13.741 6.361 -0.170 1.00 90.25 90 SER A CA 1
ATOM 725 C C . SER A 1 90 ? -14.679 5.255 -0.674 1.00 90.25 90 SER A C 1
ATOM 727 O O . SER A 1 90 ? -15.717 5.591 -1.235 1.00 90.25 90 SER A O 1
ATOM 729 N N . PHE A 1 91 ? -14.414 3.967 -0.411 1.00 93.94 91 PHE A N 1
ATOM 730 C CA . PHE A 1 91 ? -15.170 2.841 -0.982 1.00 93.94 91 PHE A CA 1
ATOM 731 C C . PHE A 1 91 ? -16.692 2.941 -0.774 1.00 93.94 91 PHE A C 1
ATOM 733 O O . PHE A 1 91 ? -17.168 3.154 0.344 1.00 93.94 91 PHE A O 1
ATOM 740 N N . GLU A 1 92 ? -17.469 2.731 -1.836 1.00 91.12 92 GLU A N 1
ATOM 741 C CA . GLU A 1 92 ? -18.931 2.656 -1.795 1.00 91.12 92 GLU A CA 1
ATOM 742 C C . GLU A 1 92 ? -19.409 1.335 -2.398 1.00 91.12 92 GLU A C 1
ATOM 744 O O . GLU A 1 92 ? -18.938 0.903 -3.449 1.00 91.12 92 GLU A O 1
ATOM 749 N N . GLY A 1 93 ? -20.370 0.686 -1.744 1.00 93.25 93 GLY A N 1
ATOM 750 C CA . GLY A 1 93 ? -20.900 -0.586 -2.212 1.00 93.25 93 GLY A CA 1
ATOM 751 C C . GLY A 1 93 ? -21.651 -1.347 -1.131 1.00 93.25 93 GLY A C 1
ATOM 752 O O . GLY A 1 93 ? -21.917 -0.840 -0.042 1.00 93.25 93 GLY A O 1
ATOM 753 N N . ASN A 1 94 ? -22.003 -2.588 -1.454 1.00 95.12 94 ASN A N 1
ATOM 754 C CA . ASN A 1 94 ? -22.550 -3.540 -0.494 1.00 95.12 94 ASN A CA 1
ATOM 755 C C . ASN A 1 94 ? -21.445 -4.466 0.038 1.00 95.12 94 ASN A C 1
ATOM 757 O O . ASN A 1 94 ? -20.315 -4.449 -0.450 1.00 95.12 94 ASN A O 1
ATOM 761 N N . ARG A 1 95 ? -21.807 -5.304 1.013 1.00 94.25 95 ARG A N 1
ATOM 762 C CA . ARG A 1 95 ? -20.905 -6.259 1.665 1.00 94.25 95 ARG A CA 1
ATOM 763 C C . ARG A 1 95 ? -20.147 -7.144 0.671 1.00 94.25 95 ARG A C 1
ATOM 765 O O . ARG A 1 95 ? -18.931 -7.261 0.771 1.00 94.25 95 ARG A O 1
ATOM 772 N N . ASP A 1 96 ? -20.854 -7.743 -0.285 1.00 92.94 96 ASP A N 1
ATOM 773 C CA . ASP A 1 96 ? -20.269 -8.695 -1.235 1.00 92.94 96 ASP A CA 1
ATOM 774 C C . ASP A 1 96 ? -19.293 -7.996 -2.186 1.00 92.94 96 ASP A C 1
ATOM 776 O O . ASP A 1 96 ? -18.203 -8.499 -2.448 1.00 92.94 96 ASP A O 1
ATOM 780 N N . THR A 1 97 ? -19.649 -6.796 -2.656 1.00 94.75 97 THR A N 1
ATOM 781 C CA . THR A 1 97 ? -18.754 -5.963 -3.466 1.00 94.75 97 THR A CA 1
ATOM 782 C C . THR A 1 97 ? -17.532 -5.518 -2.668 1.00 94.75 97 THR A C 1
ATOM 784 O O . THR A 1 97 ? -16.434 -5.528 -3.212 1.00 94.75 97 THR A O 1
ATOM 787 N N . ALA A 1 98 ? -17.694 -5.160 -1.394 1.00 95.56 98 ALA A N 1
ATOM 788 C CA . ALA A 1 98 ? -16.583 -4.752 -0.539 1.00 95.56 98 ALA A CA 1
ATOM 789 C C . ALA A 1 98 ? -15.563 -5.885 -0.390 1.00 95.56 98 ALA A C 1
ATOM 791 O O . ALA A 1 98 ? -14.389 -5.704 -0.678 1.00 95.56 98 ALA A O 1
ATOM 792 N N . ILE A 1 99 ? -16.040 -7.086 -0.071 1.00 93.56 99 ILE A N 1
ATOM 793 C CA . ILE A 1 99 ? -15.216 -8.289 0.055 1.00 93.56 99 ILE A CA 1
ATOM 794 C C . ILE A 1 99 ? -14.502 -8.645 -1.257 1.00 93.56 99 ILE A C 1
ATOM 796 O O . ILE A 1 99 ? -13.322 -8.989 -1.242 1.00 93.56 99 ILE A O 1
ATOM 800 N N . ALA A 1 100 ? -15.186 -8.525 -2.398 1.00 90.56 100 ALA A N 1
ATOM 801 C CA . ALA A 1 100 ? -14.579 -8.769 -3.707 1.00 90.56 100 ALA A CA 1
ATOM 802 C C . ALA A 1 100 ? -13.468 -7.759 -4.059 1.00 90.56 100 ALA A C 1
ATOM 804 O O . ALA A 1 100 ? -12.595 -8.074 -4.866 1.00 90.56 100 ALA A O 1
ATOM 805 N N . ASN A 1 101 ? -13.490 -6.564 -3.456 1.00 91.31 101 ASN A N 1
ATOM 806 C CA . ASN A 1 101 ? -12.433 -5.555 -3.580 1.00 91.31 101 ASN A CA 1
ATOM 807 C C . ASN A 1 101 ? -11.352 -5.677 -2.491 1.00 91.31 101 ASN A C 1
ATOM 809 O O . ASN A 1 101 ? -10.356 -4.964 -2.554 1.00 91.31 101 ASN A O 1
ATOM 813 N N . GLY A 1 102 ? -11.523 -6.585 -1.527 1.00 92.69 102 GLY A N 1
ATOM 814 C CA . GLY A 1 102 ? -10.543 -6.874 -0.489 1.00 92.69 102 GLY A CA 1
ATOM 815 C C . GLY A 1 102 ? -10.951 -6.443 0.920 1.00 92.69 102 GLY A C 1
ATOM 816 O O . GLY A 1 102 ? -12.009 -5.881 1.198 1.00 92.69 102 GLY A O 1
ATOM 817 N N . GLU A 1 103 ? -10.060 -6.764 1.838 1.00 94.25 103 GLU A N 1
ATOM 818 C CA . GLU A 1 103 ? -10.040 -6.408 3.251 1.00 94.25 103 GLU A CA 1
ATOM 819 C C . GLU A 1 103 ? -10.176 -4.904 3.558 1.00 94.25 103 GLU A C 1
ATOM 821 O O . GLU A 1 103 ? -11.002 -4.546 4.398 1.00 94.25 103 GLU A O 1
ATOM 826 N N . SER A 1 104 ? -9.438 -4.024 2.875 1.00 95.38 104 SER A N 1
ATOM 827 C CA . SER A 1 104 ? -9.477 -2.569 3.069 1.00 95.38 104 SER A CA 1
ATOM 828 C C . SER A 1 104 ? -10.843 -2.009 2.676 1.00 95.38 104 SER A C 1
ATOM 830 O O . SER A 1 104 ? -11.454 -1.246 3.427 1.00 95.38 104 SER A O 1
ATOM 832 N N . ALA A 1 105 ? -11.375 -2.445 1.529 1.00 96.75 105 ALA A N 1
ATOM 833 C CA . ALA A 1 105 ? -12.721 -2.096 1.083 1.00 96.75 105 ALA A CA 1
ATOM 834 C C . ALA A 1 105 ? -13.791 -2.609 2.058 1.00 96.75 105 ALA A C 1
ATOM 836 O O . ALA A 1 105 ? -14.738 -1.890 2.385 1.00 96.75 105 ALA A O 1
ATOM 837 N N . PHE A 1 106 ? -13.633 -3.835 2.564 1.00 97.25 106 PHE A N 1
ATOM 838 C CA . PHE A 1 106 ? -14.544 -4.414 3.546 1.00 97.25 106 PHE A CA 1
ATOM 839 C C . PHE A 1 106 ? -14.531 -3.665 4.885 1.00 97.25 106 PHE A C 1
ATOM 841 O O . PHE A 1 106 ? -15.597 -3.364 5.424 1.00 97.25 106 PHE A O 1
ATOM 848 N N . ALA A 1 107 ? -13.361 -3.287 5.396 1.00 97.31 107 ALA A N 1
ATOM 849 C CA . ALA A 1 107 ? -13.242 -2.497 6.617 1.00 97.31 107 ALA A CA 1
ATOM 850 C C . ALA A 1 107 ? -13.846 -1.092 6.467 1.00 97.31 107 ALA A C 1
ATOM 852 O O . ALA A 1 107 ? -14.591 -0.643 7.340 1.00 97.31 107 ALA A O 1
ATOM 853 N N . ALA A 1 108 ? -13.605 -0.430 5.330 1.00 97.94 108 ALA A N 1
ATOM 854 C CA . ALA A 1 108 ? -14.233 0.849 5.005 1.00 97.94 108 ALA A CA 1
ATOM 855 C C . ALA A 1 108 ? -15.765 0.728 4.918 1.00 97.94 108 ALA A C 1
ATOM 857 O O . ALA A 1 108 ? -16.488 1.583 5.433 1.00 97.94 108 ALA A O 1
ATOM 858 N N . PHE A 1 109 ? -16.276 -0.357 4.325 1.00 98.06 109 PHE A N 1
ATOM 859 C CA . PHE A 1 109 ? -17.707 -0.665 4.313 1.00 98.06 109 PHE A CA 1
ATOM 860 C C . PHE A 1 109 ? -18.270 -0.806 5.737 1.00 98.06 109 PHE A C 1
ATOM 862 O O . PHE A 1 109 ? -19.272 -0.158 6.047 1.00 98.06 109 PHE A O 1
ATOM 869 N N . LEU A 1 110 ? -17.629 -1.593 6.611 1.00 98.31 110 LEU A N 1
ATOM 870 C CA . LEU A 1 110 ? -18.072 -1.778 8.000 1.00 98.31 110 LEU A CA 1
ATOM 871 C C . LEU A 1 110 ? -18.116 -0.453 8.767 1.00 98.31 110 LEU A C 1
ATOM 873 O O . LEU A 1 110 ? -19.110 -0.163 9.434 1.00 98.31 110 LEU A O 1
ATOM 877 N N . ALA A 1 111 ? -17.079 0.371 8.638 1.00 98.31 111 ALA A N 1
ATOM 878 C CA . ALA A 1 111 ? -17.020 1.672 9.288 1.00 98.31 111 ALA A CA 1
ATOM 879 C C . ALA A 1 111 ? -18.137 2.610 8.815 1.00 98.31 111 ALA A C 1
ATOM 881 O O . ALA A 1 111 ? -18.867 3.154 9.641 1.00 98.31 111 ALA A O 1
ATOM 882 N N . LYS A 1 112 ? -18.359 2.716 7.497 1.00 96.62 112 LYS A N 1
ATOM 883 C CA . LYS A 1 112 ? -19.439 3.540 6.931 1.00 96.62 112 LYS A CA 1
ATOM 884 C C . LYS A 1 112 ? -20.829 3.082 7.378 1.00 96.62 112 LYS A C 1
ATOM 886 O O . LYS A 1 112 ? -21.673 3.924 7.662 1.00 96.62 112 LYS A O 1
ATOM 891 N N . GLN A 1 113 ? -21.072 1.771 7.473 1.00 97.50 113 GLN A N 1
ATOM 892 C CA . GLN A 1 113 ? -22.344 1.234 7.982 1.00 97.50 113 GLN A CA 1
ATOM 893 C C . GLN A 1 113 ? -22.609 1.601 9.450 1.00 97.50 113 GLN A C 1
ATOM 895 O O . GLN A 1 113 ? -23.764 1.646 9.861 1.00 97.50 113 GLN A O 1
ATOM 900 N N . ASN A 1 114 ? -21.554 1.857 10.226 1.00 97.56 114 ASN A N 1
ATOM 901 C CA . ASN A 1 114 ? -21.628 2.191 11.647 1.00 97.56 114 ASN A CA 1
ATOM 902 C C . ASN A 1 114 ? -21.350 3.679 11.928 1.00 97.56 114 ASN A C 1
ATOM 904 O O . ASN A 1 114 ? -21.136 4.040 13.080 1.00 97.56 114 ASN A O 1
ATOM 908 N N . GLU A 1 115 ? -21.344 4.533 10.896 1.00 97.38 115 GLU A N 1
ATOM 909 C CA . GLU A 1 115 ? -21.062 5.976 11.010 1.00 97.38 115 GLU A CA 1
ATOM 910 C C . GLU A 1 115 ? -19.697 6.292 11.667 1.00 97.38 115 GLU A C 1
ATOM 912 O O . GLU A 1 115 ? -19.516 7.330 12.300 1.00 97.38 115 GLU A O 1
ATOM 917 N N . ILE A 1 116 ? -18.719 5.396 11.495 1.00 98.19 116 ILE A N 1
ATOM 918 C CA . ILE A 1 116 ? -17.345 5.527 11.996 1.00 98.19 116 ILE A CA 1
ATOM 919 C C . ILE A 1 116 ? -16.464 6.197 10.935 1.00 98.19 116 ILE A C 1
ATOM 921 O O . ILE A 1 116 ? -16.614 5.948 9.735 1.00 98.19 116 ILE A O 1
ATOM 925 N N . ALA A 1 117 ? -15.532 7.049 11.374 1.00 98.12 117 ALA A N 1
ATOM 926 C CA . ALA A 1 117 ? -14.598 7.731 10.483 1.00 98.12 117 ALA A CA 1
ATOM 927 C C . ALA A 1 117 ? -13.681 6.728 9.763 1.00 98.12 117 ALA A C 1
ATOM 929 O O . ALA A 1 117 ? -13.240 5.740 10.351 1.00 98.12 117 ALA A O 1
ATOM 930 N N . VAL A 1 118 ? -13.365 7.005 8.496 1.00 98.25 118 VAL A N 1
ATOM 931 C CA . VAL A 1 118 ? -12.441 6.196 7.690 1.00 98.25 118 VAL A CA 1
ATOM 932 C C . VAL A 1 118 ? -11.417 7.101 7.034 1.00 98.25 118 VAL A C 1
ATOM 934 O O . VAL A 1 118 ? -11.793 8.118 6.450 1.00 98.25 118 VAL A O 1
ATOM 937 N N . ASP A 1 119 ? -10.148 6.715 7.091 1.00 97.94 119 ASP A N 1
ATOM 938 C CA . ASP A 1 119 ? -9.072 7.423 6.404 1.00 97.94 119 ASP A CA 1
ATOM 939 C C . ASP A 1 119 ? -8.076 6.466 5.743 1.00 97.94 119 ASP A C 1
ATOM 941 O O . ASP A 1 119 ? -8.018 5.279 6.074 1.00 97.94 119 ASP A O 1
ATOM 945 N N . ASP A 1 120 ? -7.320 6.990 4.781 1.00 96.62 120 ASP A N 1
ATOM 946 C CA . ASP A 1 120 ? -6.214 6.256 4.165 1.00 96.62 120 ASP A CA 1
ATOM 947 C C . ASP A 1 120 ? -4.963 6.429 5.032 1.00 96.62 120 ASP A C 1
ATOM 949 O O . ASP A 1 120 ? -4.602 7.546 5.404 1.00 96.62 120 ASP A O 1
ATOM 953 N N . ILE A 1 121 ? -4.324 5.318 5.390 1.00 96.38 121 ILE A N 1
ATOM 954 C CA . ILE A 1 121 ? -3.097 5.331 6.190 1.00 96.38 121 ILE A CA 1
ATOM 955 C C . ILE A 1 121 ? -1.861 5.687 5.356 1.00 96.38 121 ILE A C 1
ATOM 957 O O . ILE A 1 121 ? -0.799 6.004 5.898 1.00 96.38 121 ILE A O 1
ATOM 961 N N . GLU A 1 122 ? -1.970 5.603 4.033 1.00 95.06 122 GLU A N 1
ATOM 962 C CA . GLU A 1 122 ? -0.844 5.791 3.141 1.00 95.06 122 GLU A CA 1
ATOM 963 C C . GLU A 1 122 ? -0.533 7.264 2.858 1.00 95.06 122 GLU A C 1
ATOM 965 O O . GLU A 1 122 ? -1.432 8.100 2.731 1.00 95.06 122 GLU A O 1
ATOM 970 N N . PRO A 1 123 ? 0.754 7.606 2.659 1.00 96.31 123 PRO A N 1
ATOM 971 C CA . PRO A 1 123 ? 1.098 8.923 2.156 1.00 96.31 123 PRO A CA 1
ATOM 972 C C . PRO A 1 123 ? 0.518 9.124 0.750 1.00 96.31 123 PRO A C 1
ATOM 974 O O . PRO A 1 123 ? 0.591 8.202 -0.075 1.00 96.31 123 PRO A O 1
ATOM 977 N N . PRO A 1 124 ? 0.069 10.350 0.406 1.00 95.06 124 PRO A N 1
ATOM 978 C CA . PRO A 1 124 ? -0.338 10.672 -0.954 1.00 95.06 124 PRO A CA 1
ATOM 979 C C . PRO A 1 124 ? 0.734 10.258 -1.959 1.00 95.06 124 PRO A C 1
ATOM 981 O O . PRO A 1 124 ? 1.923 10.522 -1.755 1.00 95.06 124 PRO A O 1
ATOM 984 N N . PHE A 1 125 ? 0.325 9.644 -3.066 1.00 95.25 125 PHE A N 1
ATOM 985 C CA . PHE A 1 125 ? 1.271 9.074 -4.022 1.00 95.25 125 PHE A CA 1
ATOM 986 C C . PHE A 1 125 ? 2.281 10.104 -4.558 1.00 95.25 125 PHE A C 1
ATOM 988 O O . PHE A 1 125 ? 3.479 9.833 -4.636 1.00 95.25 125 PHE A O 1
ATOM 995 N N . SER A 1 126 ? 1.837 11.338 -4.807 1.00 97.12 126 SER A N 1
ATOM 996 C CA . SER A 1 126 ? 2.709 12.449 -5.209 1.00 97.12 126 SER A CA 1
ATOM 997 C C . SER A 1 126 ? 3.806 12.776 -4.189 1.00 97.12 126 SER A C 1
ATOM 999 O O . SER A 1 126 ? 4.912 13.145 -4.580 1.00 97.12 126 SER A O 1
ATOM 1001 N N . LYS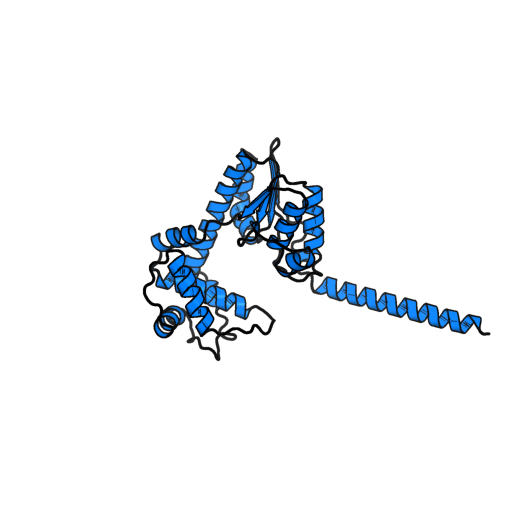 A 1 127 ? 3.555 12.587 -2.886 1.00 98.00 127 LYS A N 1
ATOM 1002 C CA . LYS A 1 127 ? 4.568 12.751 -1.830 1.00 98.00 127 LYS A CA 1
ATOM 1003 C C . LYS A 1 127 ? 5.589 11.623 -1.821 1.00 98.00 127 LYS A C 1
ATOM 1005 O O . LYS A 1 127 ? 6.769 11.881 -1.593 1.00 98.00 127 LYS A O 1
ATOM 1010 N N . GLN A 1 128 ? 5.167 10.404 -2.151 1.00 97.75 128 GLN A N 1
ATOM 1011 C CA . GLN A 1 128 ? 6.091 9.287 -2.357 1.00 97.75 128 GLN A CA 1
ATOM 1012 C C . GLN A 1 128 ? 7.017 9.568 -3.552 1.00 97.75 128 GLN A C 1
ATOM 1014 O O . GLN A 1 128 ? 8.232 9.411 -3.445 1.00 97.75 128 GLN A O 1
ATOM 1019 N N . ILE A 1 129 ? 6.467 10.058 -4.669 1.00 98.31 129 ILE A N 1
ATOM 1020 C CA . ILE A 1 129 ? 7.252 10.441 -5.852 1.00 98.31 129 ILE A CA 1
ATOM 1021 C C . ILE A 1 129 ? 8.202 11.606 -5.551 1.00 98.31 129 ILE A C 1
ATOM 1023 O O . ILE A 1 129 ? 9.377 11.541 -5.912 1.00 98.31 129 ILE A O 1
ATOM 1027 N N . GLU A 1 130 ? 7.735 12.648 -4.859 1.00 98.38 130 GLU A N 1
ATOM 1028 C CA . GLU A 1 130 ? 8.571 13.767 -4.407 1.00 98.38 130 GLU A CA 1
ATOM 1029 C C . GLU A 1 130 ? 9.768 13.266 -3.588 1.00 98.38 130 GLU A C 1
ATOM 1031 O O . GLU A 1 130 ? 10.908 13.609 -3.900 1.00 98.38 130 GLU A O 1
ATOM 1036 N N . TYR A 1 131 ? 9.524 12.396 -2.602 1.00 98.44 131 TYR A N 1
ATOM 1037 C CA . TYR A 1 131 ? 10.571 11.794 -1.781 1.00 98.44 131 TYR A CA 1
ATOM 1038 C C . TYR A 1 131 ? 11.583 10.996 -2.613 1.00 98.44 131 TYR A C 1
ATOM 1040 O O . TYR A 1 131 ? 12.790 11.216 -2.492 1.00 98.44 131 TYR A O 1
ATOM 1048 N N . LEU A 1 132 ? 11.119 10.096 -3.484 1.00 98.56 132 LEU A N 1
ATOM 1049 C CA . LEU A 1 132 ? 12.005 9.230 -4.267 1.00 98.56 132 LEU A CA 1
ATOM 1050 C C . LEU A 1 132 ? 12.881 10.021 -5.244 1.00 98.56 132 LEU A C 1
ATOM 1052 O O . LEU A 1 132 ? 14.054 9.690 -5.411 1.00 98.56 132 LEU A O 1
ATOM 1056 N N . GLN A 1 133 ? 12.362 11.100 -5.834 1.00 98.50 133 GLN A N 1
ATOM 1057 C CA . GLN A 1 133 ? 13.128 11.965 -6.740 1.00 98.50 133 GLN A CA 1
ATOM 1058 C C . GLN A 1 133 ? 14.273 12.720 -6.053 1.00 98.50 133 GLN A C 1
ATOM 1060 O O . GLN A 1 133 ? 15.170 13.214 -6.733 1.00 98.50 133 GLN A O 1
ATOM 1065 N N . THR A 1 134 ? 14.294 12.790 -4.717 1.00 98.31 134 THR A N 1
ATOM 1066 C CA . THR A 1 134 ? 15.460 13.315 -3.982 1.00 98.31 134 THR A CA 1
ATOM 1067 C C . THR A 1 134 ? 16.646 12.345 -3.968 1.00 98.31 134 THR A C 1
ATOM 1069 O O . THR A 1 134 ? 17.759 12.749 -3.630 1.00 98.31 134 THR A O 1
ATOM 1072 N N . LYS A 1 135 ? 16.421 11.075 -4.331 1.00 98.38 135 LYS A N 1
ATOM 1073 C CA . LYS A 1 135 ? 17.403 9.987 -4.223 1.00 98.38 135 LYS A CA 1
ATOM 1074 C C . LYS A 1 135 ? 17.710 9.296 -5.545 1.00 98.38 135 LYS A C 1
ATOM 1076 O O . LYS A 1 135 ? 18.845 8.871 -5.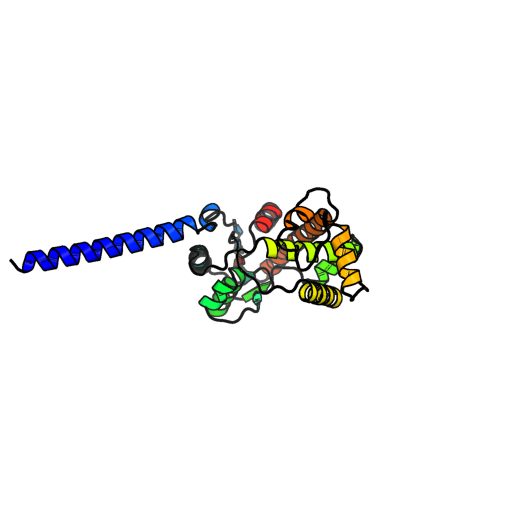748 1.00 98.38 135 LYS A O 1
ATOM 1081 N N . TYR A 1 136 ? 16.712 9.174 -6.414 1.00 98.38 136 TYR A N 1
ATOM 1082 C CA . TYR A 1 136 ? 16.779 8.358 -7.619 1.00 98.38 136 TYR A CA 1
ATOM 1083 C C . TYR A 1 136 ? 16.423 9.177 -8.861 1.00 98.38 136 TYR A C 1
ATOM 1085 O O . TYR A 1 136 ? 15.555 10.055 -8.799 1.00 98.38 136 TYR A O 1
ATOM 1093 N N . PRO A 1 137 ? 17.059 8.897 -10.007 1.00 98.00 137 PRO A N 1
ATOM 1094 C CA . PRO A 1 137 ? 16.637 9.453 -11.273 1.00 98.00 137 PRO A CA 1
ATOM 1095 C C . PRO A 1 137 ? 15.234 8.925 -11.664 1.00 98.00 137 PRO A C 1
ATOM 1097 O O . PRO A 1 137 ? 14.844 7.816 -11.283 1.00 98.00 137 PRO A O 1
ATOM 1100 N N . PRO A 1 138 ? 14.445 9.707 -12.426 1.00 98.00 138 PRO A N 1
ATOM 1101 C CA . PRO A 1 138 ? 13.050 9.376 -12.740 1.00 98.00 138 PRO A CA 1
ATOM 1102 C C . PRO A 1 138 ? 12.842 8.053 -13.491 1.00 98.00 138 PRO A C 1
ATOM 1104 O O . PRO A 1 138 ? 11.795 7.424 -13.353 1.00 98.00 138 PRO A O 1
ATOM 1107 N N . ASP A 1 139 ? 13.821 7.620 -14.285 1.00 97.94 139 ASP A N 1
ATOM 1108 C CA . ASP A 1 139 ? 13.790 6.359 -15.027 1.00 97.94 139 ASP A CA 1
ATOM 1109 C C . ASP A 1 139 ? 13.919 5.130 -14.119 1.00 97.94 139 ASP A C 1
ATOM 1111 O O . ASP A 1 139 ? 13.216 4.147 -14.345 1.00 97.94 139 ASP A O 1
ATOM 1115 N N . GLU A 1 140 ? 14.739 5.192 -13.067 1.00 98.00 140 GLU A N 1
ATOM 1116 C CA . GLU A 1 140 ? 14.839 4.134 -12.050 1.00 98.00 140 GLU A CA 1
ATOM 1117 C C . GLU A 1 140 ? 13.546 3.994 -11.246 1.00 98.00 140 GLU A C 1
ATOM 1119 O O . GLU A 1 140 ? 13.078 2.876 -11.011 1.00 98.00 140 GLU A O 1
ATOM 1124 N N . ILE A 1 141 ? 12.943 5.126 -10.866 1.00 98.38 141 ILE A N 1
ATOM 1125 C CA . ILE A 1 141 ? 11.659 5.156 -10.156 1.00 98.38 141 ILE A CA 1
ATOM 1126 C C . ILE A 1 141 ? 10.582 4.512 -11.028 1.00 98.38 141 ILE A C 1
ATOM 1128 O O . ILE A 1 141 ? 9.932 3.557 -10.601 1.00 98.38 141 ILE A O 1
ATOM 1132 N N . LEU A 1 142 ? 10.435 4.986 -12.270 1.00 98.25 142 LEU A N 1
ATOM 1133 C CA . LEU A 1 142 ? 9.452 4.448 -13.205 1.00 98.25 142 LEU A CA 1
ATOM 1134 C C . LEU A 1 142 ? 9.676 2.952 -13.456 1.00 98.25 142 LEU A C 1
ATOM 1136 O O . LEU A 1 142 ? 8.733 2.166 -13.381 1.00 98.25 142 LEU A O 1
ATOM 1140 N N . ALA A 1 143 ? 10.920 2.542 -13.720 1.00 97.62 143 ALA A N 1
ATOM 1141 C CA . ALA A 1 143 ? 11.246 1.144 -13.966 1.00 97.62 143 ALA A CA 1
ATOM 1142 C C . ALA A 1 143 ? 10.876 0.255 -12.776 1.00 97.62 143 ALA A C 1
ATOM 1144 O O . ALA A 1 143 ? 10.275 -0.796 -12.990 1.00 97.62 143 ALA A O 1
ATOM 1145 N N . MET A 1 144 ? 11.186 0.668 -11.540 1.00 97.69 144 MET A N 1
ATOM 1146 C CA . MET A 1 144 ? 10.840 -0.106 -10.345 1.00 97.69 144 MET A CA 1
ATOM 1147 C C . MET A 1 144 ? 9.336 -0.354 -10.274 1.00 97.69 144 MET A C 1
ATOM 1149 O O . MET A 1 144 ? 8.922 -1.509 -10.169 1.00 97.69 144 MET A O 1
ATOM 1153 N N . TYR A 1 145 ? 8.522 0.696 -10.387 1.00 97.25 145 TYR A N 1
ATOM 1154 C CA . TYR A 1 145 ? 7.075 0.566 -10.245 1.00 97.25 145 TYR A CA 1
ATOM 1155 C C . TYR A 1 145 ? 6.431 -0.235 -11.378 1.00 97.25 145 TYR A C 1
ATOM 1157 O O . TYR A 1 145 ? 5.618 -1.118 -11.101 1.00 97.25 145 TYR A O 1
ATOM 1165 N N . LEU A 1 146 ? 6.832 -0.001 -12.633 1.00 97.00 146 LEU A N 1
ATOM 1166 C CA . LEU A 1 146 ? 6.316 -0.768 -13.770 1.00 97.00 146 LEU A CA 1
ATOM 1167 C C . LEU A 1 146 ? 6.682 -2.253 -13.646 1.00 97.00 146 LEU A C 1
ATOM 1169 O O . LEU A 1 146 ? 5.823 -3.119 -13.793 1.00 97.00 146 LEU A O 1
ATOM 1173 N N . ILE A 1 147 ? 7.941 -2.562 -13.320 1.00 96.12 147 ILE A N 1
ATOM 1174 C CA . ILE A 1 147 ? 8.407 -3.944 -13.133 1.00 96.12 147 ILE A CA 1
ATOM 1175 C C . ILE A 1 147 ? 7.698 -4.596 -11.942 1.00 96.12 147 ILE A C 1
ATOM 1177 O O . ILE A 1 147 ? 7.302 -5.758 -12.037 1.00 96.12 147 ILE A O 1
ATOM 1181 N N . ARG A 1 148 ? 7.500 -3.861 -10.841 1.00 94.62 148 ARG A N 1
ATOM 1182 C CA . ARG A 1 148 ? 6.754 -4.340 -9.673 1.00 94.62 148 ARG A CA 1
ATOM 1183 C C . ARG A 1 148 ? 5.330 -4.721 -10.038 1.00 94.62 148 ARG A C 1
ATOM 1185 O O . ARG A 1 148 ? 4.902 -5.825 -9.723 1.00 94.62 148 ARG A O 1
ATOM 1192 N N . GLN A 1 149 ? 4.619 -3.834 -10.720 1.00 93.31 149 GLN A N 1
ATOM 1193 C CA . GLN A 1 149 ? 3.218 -4.046 -11.056 1.00 93.31 149 GLN A CA 1
ATOM 1194 C C . GLN A 1 149 ? 3.033 -5.204 -12.049 1.00 93.31 149 GLN A C 1
ATOM 1196 O O . GLN A 1 149 ? 2.157 -6.043 -11.851 1.00 93.31 149 GLN A O 1
ATOM 1201 N N . ILE A 1 150 ? 3.915 -5.321 -13.048 1.00 93.19 150 ILE A N 1
ATOM 1202 C CA . ILE A 1 150 ? 3.950 -6.482 -13.952 1.00 93.19 150 ILE A CA 1
ATOM 1203 C C . ILE A 1 150 ? 4.221 -7.764 -13.157 1.00 93.19 150 ILE A C 1
ATOM 1205 O O . ILE A 1 150 ? 3.547 -8.768 -13.364 1.00 93.19 150 ILE A O 1
ATOM 1209 N N . GLY A 1 151 ? 5.163 -7.731 -12.209 1.00 91.62 151 GLY A N 1
ATOM 1210 C CA . GLY A 1 151 ? 5.465 -8.867 -11.336 1.00 91.62 151 GLY A CA 1
ATOM 1211 C C . GLY A 1 151 ? 4.274 -9.297 -10.483 1.00 91.62 151 GLY A C 1
ATOM 1212 O O . GLY A 1 151 ? 4.022 -10.491 -10.355 1.00 91.62 151 GLY A O 1
ATOM 1213 N N . SER A 1 152 ? 3.500 -8.348 -9.952 1.00 88.56 152 SER A N 1
ATOM 1214 C CA . SER A 1 152 ? 2.246 -8.644 -9.250 1.00 88.56 152 SER A CA 1
ATOM 1215 C C . SER A 1 152 ? 1.236 -9.339 -10.165 1.00 88.56 152 SER A C 1
ATOM 1217 O O . SER A 1 152 ? 0.616 -10.314 -9.753 1.00 88.56 152 SER A O 1
ATOM 1219 N N . MET A 1 153 ? 1.109 -8.891 -11.416 1.00 88.81 153 MET A N 1
ATOM 1220 C CA . MET A 1 153 ? 0.214 -9.504 -12.405 1.00 88.81 153 MET A CA 1
ATOM 1221 C C . MET A 1 153 ? 0.680 -10.902 -12.840 1.00 88.81 153 MET A C 1
ATOM 1223 O O . MET A 1 153 ? -0.154 -11.778 -13.046 1.00 88.81 153 MET A O 1
ATOM 1227 N N . GLU A 1 154 ? 1.992 -11.159 -12.927 1.00 87.69 154 GLU A N 1
ATOM 1228 C CA . GLU A 1 154 ? 2.530 -12.510 -13.177 1.00 87.69 154 GLU A CA 1
ATOM 1229 C C . GLU A 1 154 ? 2.117 -13.518 -12.093 1.00 87.69 154 GLU A C 1
ATOM 1231 O O . GLU A 1 154 ? 1.994 -14.711 -12.375 1.00 87.69 154 GLU A O 1
ATOM 1236 N N . LEU A 1 155 ? 1.937 -13.052 -10.853 1.00 84.75 155 LEU A N 1
ATOM 1237 C CA . LEU A 1 155 ? 1.573 -13.887 -9.707 1.00 84.75 155 LEU A CA 1
ATOM 1238 C C . LEU A 1 155 ? 0.066 -14.153 -9.605 1.00 84.75 155 LEU A C 1
ATOM 1240 O O . LEU A 1 155 ? -0.341 -14.999 -8.809 1.00 84.75 155 LEU A O 1
ATOM 1244 N N . MET A 1 156 ? -0.758 -13.460 -10.392 1.00 81.56 156 MET A N 1
ATOM 1245 C CA . MET A 1 156 ? -2.199 -13.687 -10.424 1.00 81.56 156 MET A CA 1
ATOM 1246 C C . MET A 1 156 ? -2.528 -14.937 -11.258 1.00 81.56 156 MET A C 1
ATOM 1248 O O . MET A 1 156 ? -2.053 -15.115 -12.385 1.00 81.56 156 MET A O 1
ATOM 1252 N N . GLU A 1 157 ? -3.346 -15.826 -10.686 1.00 65.62 157 GLU A N 1
ATOM 1253 C CA . GLU A 1 157 ? -3.718 -17.115 -11.295 1.00 65.62 157 GLU A CA 1
ATOM 1254 C C . GLU A 1 157 ? -4.757 -16.973 -12.424 1.00 65.62 157 GLU A C 1
ATOM 1256 O O . GLU A 1 157 ? -4.892 -17.877 -13.247 1.00 65.62 157 GLU A O 1
ATOM 1261 N N . GLU A 1 158 ? -5.473 -15.848 -12.495 1.00 69.94 158 GLU A N 1
ATOM 1262 C CA . GLU A 1 158 ? -6.563 -15.626 -13.452 1.00 69.94 158 GLU A CA 1
ATOM 1263 C C . GLU A 1 158 ? -6.069 -15.199 -14.845 1.00 69.94 158 GLU A C 1
ATOM 1265 O O . GLU A 1 158 ? -4.995 -14.610 -15.008 1.00 69.94 158 GLU A O 1
ATOM 1270 N N . ASP A 1 159 ? -6.864 -15.486 -15.879 1.00 66.12 159 ASP A N 1
ATOM 1271 C CA . ASP A 1 159 ? -6.679 -14.905 -17.211 1.00 66.12 159 ASP A CA 1
ATOM 1272 C C . ASP A 1 159 ? -7.122 -13.441 -17.183 1.00 66.12 159 ASP A C 1
ATOM 1274 O O . ASP A 1 159 ? -8.280 -13.102 -17.419 1.00 66.12 159 ASP A O 1
ATOM 1278 N N . ILE A 1 160 ? -6.174 -12.570 -16.850 1.00 70.62 160 ILE A N 1
ATOM 1279 C CA . ILE A 1 160 ? -6.359 -11.125 -16.909 1.00 70.62 160 ILE A CA 1
ATOM 1280 C C . ILE A 1 160 ? -6.290 -10.706 -18.377 1.00 70.62 160 ILE A C 1
ATOM 1282 O O . ILE A 1 160 ? -5.305 -10.994 -19.062 1.00 70.62 160 ILE A O 1
ATOM 1286 N N . ASP A 1 161 ? -7.318 -9.997 -18.846 1.00 77.56 161 ASP A N 1
ATOM 1287 C CA . ASP A 1 161 ? -7.272 -9.270 -20.115 1.00 77.56 161 ASP A CA 1
ATOM 1288 C C . ASP A 1 161 ? -6.290 -8.096 -19.974 1.00 77.56 161 ASP A C 1
ATOM 1290 O O . ASP A 1 161 ? -6.642 -6.993 -19.553 1.00 77.56 161 ASP A O 1
ATOM 1294 N N . PHE A 1 162 ? -5.009 -8.386 -20.209 1.00 85.56 162 PHE A N 1
ATOM 1295 C CA . PHE A 1 162 ? -3.898 -7.474 -19.978 1.00 85.56 162 PHE A CA 1
ATOM 1296 C C . PHE A 1 162 ? -3.161 -7.165 -21.284 1.00 85.56 162 PHE A C 1
ATOM 1298 O O . PHE A 1 162 ? -2.438 -8.006 -21.827 1.00 85.56 162 PHE A O 1
ATOM 1305 N N . ASP A 1 163 ? -3.286 -5.924 -21.758 1.00 92.62 163 ASP A N 1
ATOM 1306 C CA . ASP A 1 163 ? -2.430 -5.377 -22.813 1.00 92.62 163 ASP A CA 1
ATOM 1307 C C . ASP A 1 163 ? -1.250 -4.623 -22.187 1.00 92.62 163 ASP A C 1
ATOM 1309 O O . ASP A 1 163 ? -1.401 -3.507 -21.680 1.00 92.62 163 ASP A O 1
ATOM 1313 N N . LEU A 1 164 ? -0.063 -5.229 -22.278 1.00 94.12 164 LEU A N 1
ATOM 1314 C CA . LEU A 1 164 ? 1.186 -4.668 -21.765 1.00 94.12 164 LEU A CA 1
ATOM 1315 C C . LEU A 1 164 ? 1.459 -3.245 -22.273 1.00 94.12 164 LEU A C 1
ATOM 1317 O O . LEU A 1 164 ? 1.895 -2.403 -21.493 1.00 94.12 164 LEU A O 1
ATOM 1321 N N . ASP A 1 165 ? 1.226 -2.953 -23.553 1.00 96.31 165 ASP A N 1
ATOM 1322 C CA . ASP A 1 165 ? 1.577 -1.645 -24.117 1.00 96.31 165 ASP A CA 1
ATOM 1323 C C . ASP A 1 165 ? 0.656 -0.560 -23.558 1.00 96.31 165 ASP A C 1
ATOM 1325 O O . ASP A 1 165 ? 1.111 0.511 -23.152 1.00 96.31 165 ASP A O 1
ATOM 1329 N N . THR A 1 166 ? -0.646 -0.859 -23.512 1.00 96.06 166 THR A N 1
ATOM 1330 C CA . THR A 1 166 ? -1.657 0.039 -22.941 1.00 96.06 166 THR A CA 1
ATOM 1331 C C . THR A 1 166 ? -1.377 0.293 -21.465 1.00 96.06 166 THR A C 1
ATOM 1333 O O . THR A 1 166 ? -1.419 1.440 -21.018 1.00 96.06 166 THR A O 1
ATOM 1336 N N . PHE A 1 167 ? -1.033 -0.762 -20.725 1.00 95.81 167 PHE A N 1
ATOM 1337 C CA . PHE A 1 167 ? -0.631 -0.671 -19.329 1.00 95.81 167 PHE A CA 1
ATOM 1338 C C . PHE A 1 167 ? 0.584 0.249 -19.142 1.00 95.81 167 PHE A C 1
ATOM 1340 O O . PHE A 1 167 ? 0.496 1.228 -18.406 1.00 95.81 167 PHE A O 1
ATOM 1347 N N . LEU A 1 168 ? 1.687 -0.004 -19.857 1.00 97.12 168 LEU A N 1
ATOM 1348 C CA . LEU A 1 168 ? 2.921 0.781 -19.736 1.00 97.12 168 LEU A CA 1
ATOM 1349 C C . LEU A 1 168 ? 2.685 2.272 -20.015 1.00 97.12 168 LEU A C 1
ATOM 1351 O O . LEU A 1 168 ? 3.219 3.124 -19.304 1.00 97.12 168 LEU A O 1
ATOM 1355 N N . LEU A 1 169 ? 1.880 2.596 -21.031 1.00 97.81 169 LEU A N 1
ATOM 1356 C CA . LEU A 1 169 ? 1.541 3.977 -21.378 1.00 97.81 169 LEU A CA 1
ATOM 1357 C C . LEU A 1 169 ? 0.673 4.653 -20.310 1.00 97.81 169 LEU A C 1
ATOM 1359 O O . LEU A 1 169 ? 0.925 5.809 -19.963 1.00 97.81 169 LEU A O 1
ATOM 1363 N N . ASN A 1 170 ? -0.349 3.958 -19.806 1.00 97.00 170 ASN A N 1
ATOM 1364 C CA . ASN A 1 170 ? -1.268 4.514 -18.816 1.00 97.00 170 ASN A CA 1
ATOM 1365 C C . ASN A 1 170 ? -0.595 4.708 -17.459 1.00 97.00 170 ASN A C 1
ATOM 1367 O O . ASN A 1 170 ? -0.707 5.792 -16.894 1.00 97.00 170 ASN A O 1
ATOM 1371 N N . GLU A 1 171 ? 0.165 3.720 -16.987 1.00 96.81 171 GLU A N 1
ATOM 1372 C CA . GLU A 1 171 ? 0.934 3.855 -15.752 1.00 96.81 171 GLU A CA 1
ATOM 1373 C C . GLU A 1 171 ? 1.965 4.974 -15.875 1.00 96.81 171 GLU A C 1
ATOM 1375 O O . GLU A 1 171 ? 2.009 5.864 -15.037 1.00 96.81 171 GLU A O 1
ATOM 1380 N N . THR A 1 172 ? 2.743 5.028 -16.962 1.00 98.12 172 THR A N 1
ATOM 1381 C CA . THR A 1 172 ? 3.717 6.120 -17.139 1.00 98.12 172 THR A CA 1
ATOM 1382 C C . THR A 1 172 ? 3.041 7.493 -17.081 1.00 98.12 172 THR A C 1
ATOM 1384 O O . THR A 1 172 ? 3.557 8.407 -16.436 1.00 98.12 172 THR A O 1
ATOM 1387 N N . ARG A 1 173 ? 1.859 7.641 -17.697 1.00 97.75 173 ARG A N 1
ATOM 1388 C CA . ARG A 1 173 ? 1.071 8.877 -17.611 1.00 97.75 173 ARG A CA 1
ATOM 1389 C C . ARG A 1 173 ? 0.647 9.177 -16.172 1.00 97.75 173 ARG A C 1
ATOM 1391 O O . ARG A 1 173 ? 0.864 10.298 -15.726 1.00 97.75 173 ARG A O 1
ATOM 1398 N N . PHE A 1 174 ? 0.114 8.191 -15.451 1.00 97.00 174 PHE A N 1
ATOM 1399 C CA . PHE A 1 174 ? -0.281 8.336 -14.049 1.00 97.00 174 PHE A CA 1
ATOM 1400 C C . PHE A 1 174 ? 0.882 8.832 -13.175 1.00 97.00 174 PHE A C 1
ATOM 1402 O O . PHE A 1 174 ? 0.711 9.752 -12.377 1.00 97.00 174 PHE A O 1
ATOM 1409 N N . PHE A 1 175 ? 2.090 8.297 -13.364 1.00 97.88 175 PHE A N 1
ATOM 1410 C CA . PHE A 1 175 ? 3.279 8.746 -12.634 1.00 97.88 175 PHE A CA 1
ATOM 1411 C C . PHE A 1 175 ? 3.649 10.199 -12.943 1.00 97.88 175 PHE A C 1
ATOM 1413 O O . PHE A 1 175 ? 3.946 10.967 -12.026 1.00 97.88 175 PHE A O 1
ATOM 1420 N N . ILE A 1 176 ? 3.615 10.590 -14.219 1.00 97.88 176 ILE A N 1
ATOM 1421 C CA . ILE A 1 176 ? 3.888 11.970 -14.645 1.00 97.88 176 ILE A CA 1
ATOM 1422 C C . ILE A 1 176 ? 2.846 12.930 -14.056 1.00 97.88 176 ILE A C 1
ATOM 1424 O O . ILE A 1 176 ? 3.208 13.973 -13.513 1.00 97.88 176 ILE A O 1
ATOM 1428 N N . GLU A 1 177 ? 1.564 12.565 -14.102 1.00 97.19 177 GLU A N 1
ATOM 1429 C CA . GLU A 1 177 ? 0.462 13.343 -13.517 1.00 97.19 177 GLU A CA 1
ATOM 1430 C C . GLU A 1 177 ? 0.599 13.497 -11.994 1.00 97.19 177 GLU A C 1
ATOM 1432 O O . GLU A 1 177 ? 0.181 14.510 -11.435 1.00 97.19 177 GLU A O 1
ATOM 1437 N N . ASN A 1 178 ? 1.261 12.543 -11.332 1.00 97.50 178 ASN A N 1
ATOM 1438 C CA . ASN A 1 178 ? 1.586 12.589 -9.906 1.00 97.50 178 ASN A CA 1
ATOM 1439 C C . ASN A 1 178 ? 2.961 13.210 -9.592 1.00 97.50 178 ASN A C 1
ATOM 1441 O O . ASN A 1 178 ? 3.420 13.146 -8.451 1.00 97.50 178 ASN A O 1
ATOM 1445 N N . GLY A 1 179 ? 3.605 13.858 -10.567 1.00 97.75 179 GLY A N 1
ATOM 1446 C CA . GLY A 1 179 ? 4.797 14.681 -10.345 1.00 97.75 179 GLY A CA 1
ATOM 1447 C C . GLY A 1 179 ? 6.133 13.994 -10.624 1.00 97.75 179 GLY A C 1
ATOM 1448 O O . GLY A 1 179 ? 7.177 14.533 -10.242 1.00 97.75 179 GLY A O 1
ATOM 1449 N N . LEU A 1 180 ? 6.138 12.835 -11.291 1.00 98.31 180 LEU A N 1
ATOM 1450 C CA . LEU A 1 180 ? 7.378 12.235 -11.776 1.00 98.31 180 LEU A CA 1
ATOM 1451 C C . LEU A 1 180 ? 7.943 13.074 -12.932 1.00 98.31 180 LEU A C 1
ATOM 1453 O O . LEU A 1 180 ? 7.299 13.262 -13.963 1.00 98.31 180 LEU A O 1
ATOM 1457 N N . ASN A 1 181 ? 9.185 13.529 -12.792 1.00 97.88 181 ASN A N 1
ATOM 1458 C CA . ASN A 1 181 ? 9.923 14.306 -13.782 1.00 97.88 181 ASN A CA 1
ATOM 1459 C C . ASN A 1 181 ? 10.472 13.411 -14.907 1.00 97.88 181 ASN A C 1
ATOM 1461 O O . ASN A 1 181 ? 11.676 13.330 -15.143 1.00 97.88 181 ASN A O 1
ATOM 1465 N N . TYR A 1 182 ? 9.580 12.700 -15.591 1.00 96.38 182 TYR A N 1
ATOM 1466 C CA . TYR A 1 182 ? 9.905 11.815 -16.702 1.00 96.38 182 TYR A CA 1
ATOM 1467 C C . TYR A 1 182 ? 9.317 12.375 -18.001 1.00 96.38 182 TYR A C 1
ATOM 1469 O O . TYR A 1 182 ? 8.145 12.734 -18.064 1.00 96.38 182 TYR A O 1
ATOM 1477 N N . SER A 1 183 ? 10.144 12.495 -19.041 1.00 91.25 183 SER A N 1
ATOM 1478 C CA . SER A 1 183 ? 9.780 13.208 -20.276 1.00 91.25 183 SER A CA 1
ATOM 1479 C C . SER A 1 183 ? 9.404 12.297 -21.443 1.00 91.25 183 SER A C 1
ATOM 1481 O O . SER A 1 183 ? 8.759 12.746 -22.392 1.00 91.25 183 SER A O 1
ATOM 1483 N N . ALA A 1 184 ? 9.794 11.023 -21.399 1.00 92.56 184 ALA A N 1
ATOM 1484 C CA . ALA A 1 184 ? 9.446 10.068 -22.437 1.00 92.56 184 ALA A CA 1
ATOM 1485 C C . ALA A 1 184 ? 8.007 9.568 -22.249 1.00 92.56 184 ALA A C 1
ATOM 1487 O O . ALA A 1 184 ? 7.613 9.137 -21.172 1.00 92.56 184 ALA A O 1
ATOM 1488 N N . THR A 1 185 ? 7.213 9.620 -23.313 1.00 91.94 185 THR A N 1
ATOM 1489 C CA . THR A 1 185 ? 5.799 9.195 -23.291 1.00 91.94 185 THR A CA 1
ATOM 1490 C C . THR A 1 185 ? 5.462 8.213 -24.408 1.00 91.94 185 THR A C 1
ATOM 1492 O O . THR A 1 185 ? 4.333 7.735 -24.494 1.00 91.94 185 THR A O 1
ATOM 1495 N N . ASP A 1 186 ? 6.434 7.883 -25.262 1.00 96.81 186 ASP A N 1
ATOM 1496 C CA . ASP A 1 186 ? 6.284 6.866 -26.291 1.00 96.81 186 ASP A CA 1
ATOM 1497 C C . ASP A 1 186 ? 6.663 5.475 -25.762 1.00 96.81 186 ASP A C 1
ATOM 1499 O O . ASP A 1 186 ? 7.571 5.307 -24.942 1.00 96.81 186 ASP A O 1
ATOM 1503 N N . LEU A 1 187 ? 5.980 4.458 -26.286 1.00 97.50 187 LEU A N 1
ATOM 1504 C CA . LEU A 1 187 ? 6.142 3.071 -25.861 1.00 97.50 187 LEU A CA 1
ATOM 1505 C C . LEU A 1 187 ? 7.586 2.560 -26.005 1.00 97.50 187 LEU A C 1
ATOM 1507 O O . LEU A 1 187 ? 8.050 1.809 -25.152 1.00 97.50 187 LEU A O 1
ATOM 1511 N N . ASN A 1 188 ? 8.317 2.958 -27.053 1.00 97.44 188 ASN A N 1
ATOM 1512 C CA . ASN A 1 188 ? 9.675 2.456 -27.282 1.00 97.44 188 ASN A CA 1
ATOM 1513 C C . ASN A 1 188 ? 10.643 2.956 -26.208 1.00 97.44 188 ASN A C 1
ATOM 1515 O O . ASN A 1 188 ? 11.480 2.190 -25.726 1.00 97.44 188 ASN A O 1
ATOM 1519 N N . SER A 1 189 ? 10.524 4.225 -25.823 1.00 97.25 189 SER A N 1
ATOM 1520 C CA . SER A 1 189 ? 11.317 4.803 -24.740 1.00 97.25 189 SER A CA 1
ATOM 1521 C C . SER A 1 189 ? 10.978 4.171 -23.388 1.00 97.25 189 SER A C 1
ATOM 1523 O O . SER A 1 189 ? 11.895 3.801 -22.654 1.00 97.25 189 SER A O 1
ATOM 1525 N N . ILE A 1 190 ? 9.693 3.943 -23.095 1.00 97.94 190 ILE A N 1
ATOM 1526 C CA . ILE A 1 190 ? 9.257 3.282 -21.852 1.00 97.94 190 ILE A CA 1
ATOM 1527 C C . ILE A 1 190 ? 9.770 1.836 -21.798 1.00 97.94 190 ILE A C 1
ATOM 1529 O O . ILE A 1 190 ? 10.391 1.424 -20.816 1.00 97.94 190 ILE A O 1
ATOM 1533 N N . LEU A 1 191 ? 9.605 1.072 -22.884 1.00 97.44 191 LEU A N 1
ATOM 1534 C CA . LEU A 1 191 ? 10.151 -0.282 -22.998 1.00 97.44 191 LEU A CA 1
ATOM 1535 C C . LEU A 1 191 ? 11.671 -0.287 -22.847 1.00 97.44 191 LEU A C 1
ATOM 1537 O O . LEU A 1 191 ? 12.215 -1.215 -22.255 1.00 97.44 191 LEU A O 1
ATOM 1541 N N . LYS A 1 192 ? 12.380 0.722 -23.364 1.00 97.19 192 LYS A N 1
ATOM 1542 C CA . LYS A 1 192 ? 13.828 0.852 -23.169 1.00 97.19 192 LYS A CA 1
ATOM 1543 C C . LYS A 1 192 ? 14.179 1.065 -21.693 1.00 97.19 192 LYS A C 1
ATOM 1545 O O . LYS A 1 192 ? 15.111 0.415 -21.226 1.00 97.19 192 LYS A O 1
ATOM 1550 N N . THR A 1 193 ? 13.444 1.919 -20.979 1.00 96.69 193 THR A N 1
ATOM 1551 C CA . THR A 1 193 ? 13.617 2.141 -19.533 1.00 96.69 193 THR A CA 1
ATOM 1552 C C . THR A 1 193 ? 13.409 0.847 -18.747 1.00 96.69 193 THR A C 1
ATOM 1554 O O . THR A 1 193 ? 14.301 0.437 -18.011 1.00 96.69 193 THR A O 1
ATOM 1557 N N . VAL A 1 194 ? 12.301 0.137 -18.969 1.00 95.94 194 VAL A N 1
ATOM 1558 C CA . VAL A 1 194 ? 12.010 -1.132 -18.277 1.00 95.94 194 VAL A CA 1
ATOM 1559 C C . VAL A 1 194 ? 13.058 -2.206 -18.602 1.00 95.94 194 VAL A C 1
ATOM 1561 O O . VAL A 1 194 ? 13.610 -2.847 -17.708 1.00 95.94 194 VAL A O 1
ATOM 1564 N N . ASN A 1 195 ? 13.399 -2.379 -19.882 1.00 96.69 195 ASN A N 1
ATOM 1565 C CA . ASN A 1 195 ? 14.320 -3.427 -20.331 1.00 96.69 195 ASN A CA 1
ATOM 1566 C C . ASN A 1 195 ? 15.771 -3.238 -19.880 1.00 96.69 195 ASN A C 1
ATOM 1568 O O . ASN A 1 195 ? 16.549 -4.184 -19.982 1.00 96.69 195 ASN A O 1
ATOM 1572 N N . MET A 1 196 ? 16.149 -2.053 -19.393 1.00 95.56 196 MET A N 1
ATOM 1573 C CA . MET A 1 196 ? 17.489 -1.814 -18.853 1.00 95.56 196 MET A CA 1
ATOM 1574 C C . MET A 1 196 ? 17.768 -2.653 -17.599 1.00 95.56 196 MET A C 1
ATOM 1576 O O . MET A 1 196 ? 18.916 -3.016 -17.349 1.00 95.56 196 MET A O 1
ATOM 1580 N N . TYR A 1 197 ? 16.722 -2.996 -16.844 1.00 93.81 197 TYR A N 1
ATOM 1581 C CA . TYR A 1 197 ? 16.837 -3.685 -15.558 1.00 93.81 197 TYR A CA 1
ATOM 1582 C C . TYR A 1 197 ? 16.408 -5.155 -15.606 1.00 93.81 197 TYR A C 1
ATOM 1584 O O . TYR A 1 197 ? 16.503 -5.856 -14.598 1.00 93.81 197 TYR A O 1
ATOM 1592 N N . LEU A 1 198 ? 15.947 -5.642 -16.760 1.00 92.50 198 LEU A N 1
ATOM 1593 C CA . LEU A 1 198 ? 15.489 -7.019 -16.920 1.00 92.50 198 LEU A CA 1
ATOM 1594 C C . LEU A 1 198 ? 16.574 -7.906 -17.551 1.00 92.50 198 LEU A C 1
ATOM 1596 O O . LEU A 1 198 ? 17.256 -7.484 -18.485 1.00 92.50 198 LEU A O 1
ATOM 1600 N N . PRO A 1 199 ? 16.713 -9.172 -17.107 1.00 88.12 199 PRO A N 1
ATOM 1601 C CA . PRO A 1 199 ? 17.665 -10.114 -17.704 1.00 88.12 199 PRO A CA 1
ATOM 1602 C C . PRO A 1 199 ? 17.276 -10.527 -19.132 1.00 88.12 199 PRO A C 1
ATOM 1604 O O . PRO A 1 199 ? 18.125 -10.952 -19.914 1.00 88.12 199 PRO A O 1
ATOM 1607 N N . GLN A 1 200 ? 15.994 -10.409 -19.474 1.00 92.94 200 GLN A N 1
ATOM 1608 C CA . GLN A 1 200 ? 15.438 -10.665 -20.795 1.00 92.94 200 GLN A CA 1
ATOM 1609 C C . GLN A 1 200 ? 14.495 -9.519 -21.157 1.00 92.94 200 GLN A C 1
ATOM 1611 O O . GLN A 1 200 ? 13.768 -9.021 -20.300 1.00 92.94 200 GLN A O 1
ATOM 1616 N N . ARG A 1 201 ? 14.489 -9.121 -22.436 1.00 95.19 201 ARG A N 1
ATOM 1617 C CA . ARG A 1 201 ? 13.588 -8.068 -22.909 1.00 95.19 201 ARG A CA 1
ATOM 1618 C C . ARG A 1 201 ? 12.129 -8.493 -22.784 1.00 95.19 201 ARG A C 1
ATOM 1620 O O . ARG A 1 201 ? 11.777 -9.568 -23.267 1.00 95.19 201 ARG A O 1
ATOM 1627 N N . ILE A 1 202 ? 11.305 -7.630 -22.208 1.00 95.31 202 ILE A N 1
ATOM 1628 C CA . ILE A 1 202 ? 9.860 -7.786 -22.113 1.00 95.31 202 ILE A CA 1
ATOM 1629 C C . ILE A 1 202 ? 9.158 -7.445 -23.427 1.00 95.31 202 ILE A C 1
ATOM 1631 O O . ILE A 1 202 ? 9.565 -6.533 -24.152 1.00 95.31 202 ILE A O 1
ATOM 1635 N N . SER A 1 203 ? 8.108 -8.201 -23.723 1.00 94.38 203 SER A N 1
ATOM 1636 C CA . SER A 1 203 ? 7.193 -8.028 -24.843 1.00 94.38 203 SER A CA 1
ATOM 1637 C C . SER A 1 203 ? 5.802 -8.560 -24.485 1.00 94.38 203 SER A C 1
ATOM 1639 O O . SER A 1 203 ? 5.614 -9.256 -23.483 1.00 94.38 203 SER A O 1
ATOM 1641 N N . LYS A 1 204 ? 4.832 -8.283 -25.362 1.00 92.12 204 LYS A N 1
ATOM 1642 C CA . LYS A 1 204 ? 3.467 -8.824 -25.287 1.00 92.12 204 LYS A CA 1
ATOM 1643 C C . LYS A 1 204 ? 3.420 -10.349 -25.182 1.00 92.12 204 LYS A C 1
ATOM 1645 O O . LYS A 1 204 ? 2.556 -10.882 -24.499 1.00 92.12 204 LYS A O 1
ATOM 1650 N N . ASP A 1 205 ? 4.378 -11.035 -25.799 1.00 91.81 205 ASP A N 1
ATOM 1651 C CA . ASP A 1 205 ? 4.383 -12.498 -25.881 1.00 91.81 205 ASP A CA 1
ATOM 1652 C C . ASP A 1 205 ? 5.035 -13.178 -24.670 1.00 91.81 205 ASP A C 1
ATOM 1654 O O . ASP A 1 205 ? 4.847 -14.377 -24.466 1.00 91.81 205 ASP A O 1
ATOM 1658 N N . ASN A 1 206 ? 5.846 -12.456 -23.885 1.00 92.69 206 ASN A N 1
ATOM 1659 C CA . ASN A 1 206 ? 6.661 -13.084 -22.843 1.00 92.69 206 ASN A CA 1
ATOM 1660 C C . ASN A 1 206 ? 6.483 -12.521 -21.434 1.00 92.69 206 ASN A C 1
ATOM 1662 O O . ASN A 1 206 ? 6.956 -13.178 -20.507 1.00 92.69 206 ASN A O 1
ATOM 1666 N N . TRP A 1 207 ? 5.805 -11.382 -21.250 1.00 91.56 207 TRP A N 1
ATOM 1667 C CA . TRP A 1 207 ? 5.750 -10.684 -19.960 1.00 91.56 207 TRP A CA 1
ATOM 1668 C C . TRP A 1 207 ? 5.285 -11.557 -18.794 1.00 91.56 207 TRP A C 1
ATOM 1670 O O . TRP A 1 207 ? 5.751 -11.336 -17.689 1.00 91.56 207 TRP A O 1
ATOM 1680 N N . ARG A 1 208 ? 4.422 -12.555 -19.038 1.00 88.75 208 ARG A N 1
ATOM 1681 C CA . ARG A 1 208 ? 3.874 -13.444 -17.999 1.00 88.75 208 ARG A CA 1
ATOM 1682 C C . ARG A 1 208 ? 4.876 -14.483 -17.472 1.00 88.75 208 ARG A C 1
ATOM 1684 O O . ARG A 1 208 ? 4.653 -15.113 -16.444 1.00 88.75 208 ARG A O 1
ATOM 1691 N N . ASN A 1 209 ? 5.958 -14.719 -18.212 1.00 87.50 209 ASN A N 1
ATOM 1692 C CA . ASN A 1 209 ? 6.894 -15.820 -17.975 1.00 87.50 209 ASN A CA 1
ATOM 1693 C C . ASN A 1 209 ? 8.295 -15.348 -17.560 1.00 87.50 209 ASN A C 1
ATOM 1695 O O . ASN A 1 209 ? 9.204 -16.174 -17.427 1.00 87.50 209 ASN A O 1
ATOM 1699 N N . LEU A 1 210 ? 8.493 -14.043 -17.371 1.00 89.75 210 LEU A N 1
ATOM 1700 C CA . LEU A 1 210 ? 9.803 -13.459 -17.083 1.00 89.75 210 LEU A CA 1
ATOM 1701 C C . LEU A 1 210 ? 10.190 -13.571 -15.608 1.00 89.75 210 LEU A C 1
ATOM 1703 O O . LEU A 1 210 ? 11.380 -13.512 -15.287 1.00 89.75 210 LEU A O 1
ATOM 1707 N N . LYS A 1 211 ? 9.212 -13.778 -14.721 1.00 89.75 211 LYS A N 1
ATOM 1708 C CA . LYS A 1 211 ? 9.393 -13.816 -13.265 1.00 89.75 211 LYS A CA 1
ATOM 1709 C C . LYS A 1 211 ? 10.030 -12.520 -12.769 1.00 89.75 211 LYS A C 1
ATOM 1711 O O . LYS A 1 211 ? 10.949 -12.546 -11.943 1.00 89.75 211 LYS A O 1
ATOM 1716 N N . VAL A 1 212 ? 9.556 -11.389 -13.292 1.00 89.56 212 VAL A N 1
ATOM 1717 C CA . VAL A 1 212 ? 10.079 -10.054 -12.983 1.00 89.56 212 VAL A CA 1
ATOM 1718 C C . VAL A 1 212 ? 9.910 -9.698 -11.509 1.00 89.56 212 VAL A C 1
ATOM 1720 O O . VAL A 1 212 ? 10.702 -8.918 -10.982 1.00 89.56 212 VAL A O 1
ATOM 1723 N N . TYR A 1 213 ? 8.984 -10.363 -10.804 1.00 85.25 213 TYR A N 1
ATOM 1724 C CA . TYR A 1 213 ? 8.851 -10.273 -9.347 1.00 85.25 213 TYR A CA 1
ATOM 1725 C C . TYR A 1 213 ? 10.156 -10.562 -8.581 1.00 85.25 213 TYR A C 1
ATOM 1727 O O . TYR A 1 213 ? 10.389 -10.049 -7.489 1.00 85.25 213 TYR A O 1
ATOM 1735 N N . ARG A 1 214 ? 11.062 -11.353 -9.172 1.00 87.12 214 ARG A N 1
ATOM 1736 C CA . ARG A 1 214 ? 12.377 -11.669 -8.591 1.00 87.12 214 ARG A CA 1
ATOM 1737 C C . ARG A 1 214 ? 13.412 -10.564 -8.785 1.00 87.12 214 ARG A C 1
ATOM 1739 O O . ARG A 1 214 ? 14.461 -10.617 -8.152 1.00 87.12 214 ARG A O 1
ATOM 1746 N N . VAL A 1 215 ? 13.168 -9.616 -9.688 1.00 85.81 215 VAL A N 1
ATOM 1747 C CA . VAL A 1 215 ? 14.143 -8.585 -10.064 1.00 85.81 215 VAL A CA 1
ATOM 1748 C C . VAL A 1 215 ? 14.195 -7.490 -9.005 1.00 85.81 215 VAL A C 1
ATOM 1750 O O . VAL A 1 215 ? 15.280 -7.176 -8.523 1.00 85.81 215 VAL A O 1
ATOM 1753 N N . TYR A 1 216 ? 13.043 -6.957 -8.592 1.00 81.44 216 TYR A N 1
ATOM 1754 C CA . TYR A 1 216 ? 12.988 -5.968 -7.508 1.00 81.44 216 TYR A CA 1
ATOM 1755 C C . TYR A 1 216 ? 13.097 -6.605 -6.118 1.00 81.44 216 TYR A C 1
ATOM 1757 O O . TYR A 1 216 ? 13.483 -5.924 -5.180 1.00 81.44 216 TYR A O 1
ATOM 1765 N N . GLY A 1 217 ? 12.814 -7.906 -5.976 1.00 77.19 217 GLY A N 1
ATOM 1766 C CA . GLY A 1 217 ? 13.016 -8.644 -4.723 1.00 77.19 217 GLY A CA 1
ATOM 1767 C C . GLY A 1 217 ? 14.466 -9.072 -4.461 1.00 77.19 217 GLY A C 1
ATOM 1768 O O . GLY A 1 217 ? 14.756 -9.637 -3.410 1.00 77.19 217 GLY A O 1
ATOM 1769 N N . LYS A 1 218 ? 15.389 -8.855 -5.408 1.00 79.38 218 LYS A N 1
ATOM 1770 C CA . LYS A 1 218 ? 16.795 -9.233 -5.245 1.00 79.38 218 LYS A CA 1
ATOM 1771 C C . LYS A 1 218 ? 17.545 -8.173 -4.443 1.00 79.38 218 LYS A C 1
ATOM 1773 O O . LYS A 1 218 ? 17.863 -7.104 -4.966 1.00 79.38 218 LYS A O 1
ATOM 1778 N N . GLU A 1 219 ? 17.900 -8.527 -3.214 1.00 70.69 219 GLU A N 1
ATOM 1779 C CA . GLU A 1 219 ? 18.743 -7.713 -2.339 1.00 70.69 219 GLU A CA 1
ATOM 1780 C C . GLU A 1 219 ? 20.009 -7.246 -3.090 1.00 70.69 219 GLU A C 1
ATOM 1782 O O . GLU A 1 219 ? 20.700 -8.048 -3.733 1.00 70.69 219 GLU A O 1
ATOM 1787 N N . ASN A 1 220 ? 20.305 -5.943 -2.998 1.00 79.44 220 ASN A N 1
ATOM 1788 C CA . ASN A 1 220 ? 21.430 -5.213 -3.619 1.00 79.44 220 ASN A CA 1
ATOM 1789 C C . ASN A 1 220 ? 21.238 -4.680 -5.059 1.00 79.44 220 ASN A C 1
ATOM 1791 O O . ASN A 1 220 ? 22.184 -4.133 -5.629 1.00 79.44 220 ASN A O 1
ATOM 1795 N N . GLY A 1 221 ? 20.056 -4.811 -5.668 1.00 89.81 221 GLY A N 1
ATOM 1796 C CA . GLY A 1 221 ? 19.741 -4.149 -6.944 1.00 89.81 221 GLY A CA 1
ATOM 1797 C C . GLY A 1 221 ? 19.237 -2.712 -6.769 1.00 89.81 221 GLY A C 1
ATOM 1798 O O . GLY A 1 221 ? 18.628 -2.393 -5.755 1.00 89.81 221 GLY A O 1
ATOM 1799 N N . ILE A 1 222 ? 19.404 -1.852 -7.780 1.00 94.94 222 ILE A N 1
ATOM 1800 C CA . ILE A 1 222 ? 18.867 -0.481 -7.716 1.00 94.94 222 ILE A CA 1
ATOM 1801 C C . ILE A 1 222 ? 17.340 -0.462 -7.566 1.00 94.94 222 ILE A C 1
ATOM 1803 O O . ILE A 1 222 ? 16.825 0.254 -6.718 1.00 94.94 222 ILE A O 1
ATOM 1807 N N . LEU A 1 223 ? 16.618 -1.340 -8.275 1.00 95.50 223 LEU A N 1
ATOM 1808 C CA . LEU A 1 223 ? 15.163 -1.465 -8.116 1.00 95.50 223 LEU A CA 1
ATOM 1809 C C . LEU A 1 223 ? 14.761 -1.925 -6.709 1.00 95.50 223 LEU A C 1
ATOM 1811 O O . LEU A 1 223 ? 13.729 -1.493 -6.203 1.00 95.50 223 LEU A O 1
ATOM 1815 N N . TYR A 1 224 ? 15.581 -2.767 -6.072 1.00 94.44 224 TYR A N 1
ATOM 1816 C CA . TYR A 1 224 ? 15.386 -3.155 -4.676 1.00 94.44 224 TYR A CA 1
ATOM 1817 C C . TYR A 1 224 ? 15.571 -1.951 -3.746 1.00 94.44 224 TYR A C 1
ATOM 1819 O O . TYR A 1 224 ? 14.751 -1.747 -2.858 1.00 94.44 224 TYR A O 1
ATOM 1827 N N . SER A 1 225 ? 16.587 -1.112 -3.976 1.00 96.25 225 SER A N 1
ATOM 1828 C CA . SER A 1 225 ? 16.792 0.117 -3.199 1.00 96.25 225 SER A CA 1
ATOM 1829 C C . SER A 1 225 ? 15.610 1.084 -3.318 1.00 96.25 225 SER A C 1
ATOM 1831 O O . SER A 1 225 ? 15.116 1.546 -2.292 1.00 96.25 225 SER A O 1
ATOM 1833 N N . VAL A 1 226 ? 15.100 1.331 -4.536 1.00 97.38 226 VAL A N 1
ATOM 1834 C CA . VAL A 1 226 ? 13.910 2.183 -4.738 1.00 97.38 226 VAL A CA 1
ATOM 1835 C C . VAL A 1 226 ? 12.686 1.591 -4.027 1.00 97.38 226 VAL A C 1
ATOM 1837 O O . VAL A 1 226 ? 11.959 2.313 -3.342 1.00 97.38 226 VAL A O 1
ATOM 1840 N N . TYR A 1 227 ? 12.461 0.278 -4.152 1.00 95.06 227 TYR A N 1
ATOM 1841 C CA . TYR A 1 227 ? 11.360 -0.411 -3.475 1.00 95.06 227 TYR A CA 1
ATOM 1842 C C . TYR A 1 227 ? 11.464 -0.284 -1.949 1.00 95.06 227 TYR A C 1
ATOM 1844 O O . TYR A 1 227 ? 10.510 0.137 -1.298 1.00 95.06 227 TYR A O 1
ATOM 1852 N N . ASN A 1 228 ? 12.634 -0.577 -1.383 1.00 94.62 228 ASN A N 1
ATOM 1853 C CA . ASN A 1 228 ? 12.869 -0.515 0.055 1.00 94.62 228 ASN A CA 1
ATOM 1854 C C . ASN A 1 228 ? 12.701 0.911 0.598 1.00 94.62 228 ASN A C 1
ATOM 1856 O O . ASN A 1 228 ? 12.065 1.110 1.626 1.00 94.62 228 ASN A O 1
ATOM 1860 N N . ASP A 1 229 ? 13.207 1.921 -0.112 1.00 97.00 229 ASP A N 1
ATOM 1861 C CA . ASP A 1 229 ? 13.008 3.320 0.273 1.00 97.00 229 ASP A CA 1
ATOM 1862 C C . ASP A 1 229 ? 11.540 3.754 0.199 1.00 97.00 229 ASP A C 1
ATOM 1864 O O . ASP A 1 229 ? 11.099 4.538 1.037 1.00 97.00 229 ASP A O 1
ATOM 1868 N N . THR A 1 230 ? 10.770 3.219 -0.753 1.00 95.81 230 THR A N 1
ATOM 1869 C CA . THR A 1 230 ? 9.316 3.436 -0.822 1.00 95.81 230 THR A CA 1
ATOM 1870 C C . THR A 1 230 ? 8.626 2.859 0.415 1.00 95.81 230 THR A C 1
ATOM 1872 O O . THR A 1 230 ? 7.848 3.553 1.068 1.00 95.81 230 THR A O 1
ATOM 1875 N N . VAL A 1 231 ? 8.937 1.608 0.773 1.00 94.12 231 VAL A N 1
ATOM 1876 C CA . VAL A 1 231 ? 8.376 0.941 1.959 1.00 94.12 231 VAL A CA 1
ATOM 1877 C C . VAL A 1 231 ? 8.760 1.686 3.239 1.00 94.12 231 VAL A C 1
ATOM 1879 O O . VAL A 1 231 ? 7.886 2.006 4.039 1.00 94.12 231 VAL A O 1
ATOM 1882 N N . ASN A 1 232 ? 10.031 2.061 3.401 1.00 96.31 232 ASN A N 1
ATOM 1883 C CA . ASN A 1 232 ? 10.507 2.803 4.572 1.00 96.31 232 ASN A CA 1
ATOM 1884 C C . ASN A 1 232 ? 9.847 4.178 4.709 1.00 96.31 232 ASN A C 1
ATOM 1886 O O . ASN A 1 232 ? 9.531 4.606 5.821 1.00 96.31 232 ASN A O 1
ATOM 1890 N N . TYR A 1 233 ? 9.625 4.874 3.591 1.00 97.75 233 TYR A N 1
ATOM 1891 C CA . TYR A 1 233 ? 8.906 6.144 3.597 1.00 97.75 233 TYR A CA 1
ATOM 1892 C C . TYR A 1 233 ? 7.452 5.961 4.044 1.00 97.75 233 TYR A C 1
ATOM 1894 O O . TYR A 1 233 ? 6.999 6.690 4.925 1.00 97.75 233 TYR A O 1
ATOM 1902 N N . ARG A 1 234 ? 6.751 4.947 3.512 1.00 96.94 234 ARG A N 1
ATOM 1903 C CA . ARG A 1 234 ? 5.385 4.585 3.934 1.00 96.94 234 ARG A CA 1
ATOM 1904 C C . ARG A 1 234 ? 5.335 4.227 5.426 1.00 96.94 234 ARG A C 1
ATOM 1906 O O . ARG A 1 234 ? 4.482 4.747 6.133 1.00 96.94 234 ARG A O 1
ATOM 1913 N N . ASN A 1 235 ? 6.292 3.437 5.919 1.00 97.12 235 ASN A N 1
ATOM 1914 C CA . ASN A 1 235 ? 6.427 3.067 7.336 1.00 97.12 235 ASN A CA 1
ATOM 1915 C C . ASN A 1 235 ? 6.678 4.268 8.252 1.00 97.12 235 ASN A C 1
ATOM 1917 O O . ASN A 1 235 ? 6.116 4.366 9.336 1.00 97.12 235 ASN A O 1
ATOM 1921 N N . THR A 1 236 ? 7.507 5.212 7.818 1.00 97.19 236 THR A N 1
ATOM 1922 C CA . THR A 1 236 ? 7.755 6.426 8.605 1.00 97.19 236 THR A CA 1
ATOM 1923 C C . THR A 1 236 ? 6.506 7.304 8.641 1.00 97.19 236 THR A C 1
ATOM 1925 O O . THR A 1 236 ? 6.114 7.783 9.702 1.00 97.19 236 THR A O 1
ATOM 1928 N N . TYR A 1 237 ? 5.855 7.488 7.488 1.00 97.62 237 TYR A N 1
ATOM 1929 C CA . TYR A 1 237 ? 4.626 8.266 7.392 1.00 97.62 237 TYR A CA 1
ATOM 1930 C C . TYR A 1 237 ? 3.511 7.674 8.256 1.00 97.62 237 TYR A C 1
ATOM 1932 O O . TYR A 1 237 ? 2.898 8.412 9.019 1.00 97.62 237 TYR A O 1
ATOM 1940 N N . LEU A 1 238 ? 3.279 6.357 8.185 1.00 96.69 238 LEU A N 1
ATOM 1941 C CA . LEU A 1 238 ? 2.165 5.723 8.893 1.00 96.69 238 LEU A CA 1
ATOM 1942 C C . LEU A 1 238 ? 2.277 5.882 10.414 1.00 96.69 238 LEU A C 1
ATOM 1944 O O . LEU A 1 238 ? 1.268 6.116 11.071 1.00 96.69 238 LEU A O 1
ATOM 1948 N N . VAL A 1 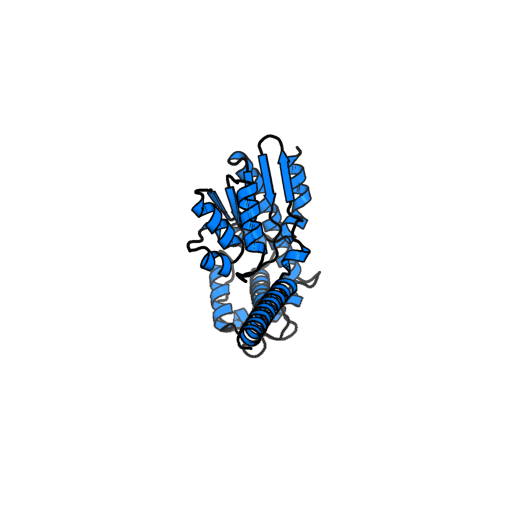239 ? 3.487 5.809 10.982 1.00 97.69 239 VAL A N 1
ATOM 1949 C CA . VAL A 1 239 ? 3.689 5.970 12.433 1.00 97.69 239 VAL A CA 1
ATOM 1950 C C . VAL A 1 239 ? 3.382 7.401 12.871 1.00 97.69 239 VAL A C 1
ATOM 1952 O O . VAL A 1 239 ? 2.649 7.602 13.841 1.00 97.69 239 VAL A O 1
ATOM 1955 N N . GLU A 1 240 ? 3.883 8.400 12.138 1.00 97.81 240 GLU A N 1
ATOM 1956 C CA . GLU A 1 240 ? 3.571 9.808 12.419 1.00 97.81 240 GLU A CA 1
ATOM 1957 C C . GLU A 1 240 ? 2.081 10.108 12.218 1.00 97.81 240 GLU A C 1
ATOM 1959 O O . GLU A 1 240 ? 1.480 10.847 12.995 1.00 97.81 240 GLU A O 1
ATOM 1964 N N . TYR A 1 241 ? 1.460 9.481 11.222 1.00 97.94 241 TYR A N 1
ATOM 1965 C CA . TYR A 1 241 ? 0.042 9.640 10.947 1.00 97.94 241 TYR A CA 1
ATOM 1966 C C . TYR A 1 241 ? -0.838 9.033 12.045 1.00 97.94 241 TYR A C 1
ATOM 1968 O O . TYR A 1 241 ? -1.785 9.669 12.503 1.00 97.94 241 TYR A O 1
ATOM 1976 N N . ILE A 1 242 ? -0.500 7.839 12.546 1.00 97.56 242 ILE A N 1
ATOM 1977 C CA . ILE A 1 242 ? -1.180 7.239 13.704 1.00 97.56 242 ILE A CA 1
ATOM 1978 C C . ILE A 1 242 ? -1.052 8.159 14.918 1.00 97.56 242 ILE A C 1
ATOM 1980 O O . ILE A 1 242 ? -2.053 8.437 15.577 1.00 97.56 242 ILE A O 1
ATOM 1984 N N . LYS A 1 243 ? 0.149 8.681 15.186 1.00 97.06 243 LYS A N 1
ATOM 1985 C CA . LYS A 1 243 ? 0.387 9.635 16.274 1.00 97.06 243 LYS A CA 1
ATOM 1986 C C . LYS A 1 243 ? -0.485 10.888 16.151 1.00 97.06 243 LYS A C 1
ATOM 1988 O O . LYS A 1 243 ? -1.080 11.293 17.143 1.00 97.06 243 LYS A O 1
ATOM 1993 N N . GLU A 1 244 ? -0.611 11.461 14.955 1.00 97.56 244 GLU A N 1
ATOM 1994 C CA . GLU A 1 244 ? -1.519 12.588 14.696 1.00 97.56 244 GLU A CA 1
ATOM 1995 C C . GLU A 1 244 ? -2.982 12.208 14.981 1.00 97.56 244 GLU A C 1
ATOM 1997 O O . GLU A 1 244 ? -3.706 12.928 15.671 1.00 97.56 244 GLU A O 1
ATOM 2002 N N . LYS A 1 245 ? -3.440 11.046 14.498 1.00 97.62 245 LYS A N 1
ATOM 2003 C CA . LYS A 1 245 ? -4.828 10.598 14.693 1.00 97.62 245 LYS A CA 1
ATOM 2004 C C . LYS A 1 245 ? -5.144 10.266 16.148 1.00 97.62 245 LYS A C 1
ATOM 2006 O O . LYS A 1 245 ? -6.282 10.466 16.572 1.00 97.62 245 LYS A O 1
ATOM 2011 N N . MET A 1 246 ? -4.157 9.850 16.938 1.00 95.94 246 MET A N 1
ATOM 2012 C CA . MET A 1 246 ? -4.313 9.661 18.382 1.00 95.94 246 MET A CA 1
ATOM 2013 C C . MET A 1 246 ? -4.647 10.962 19.122 1.00 95.94 246 MET A C 1
ATOM 2015 O O . MET A 1 246 ? -5.172 10.897 20.229 1.00 95.94 246 MET A O 1
ATOM 2019 N N . GLU A 1 247 ? -4.414 12.143 18.548 1.00 96.19 247 GLU A N 1
ATOM 2020 C CA . GLU A 1 247 ? -4.868 13.404 19.152 1.00 96.19 247 GLU A CA 1
ATOM 2021 C C . GLU A 1 247 ? -6.394 13.578 19.055 1.00 96.19 247 GLU A C 1
ATOM 2023 O O . GLU A 1 247 ? -6.998 14.247 19.893 1.00 96.19 247 GLU A O 1
ATOM 2028 N N . GLN A 1 248 ? -7.025 12.951 18.057 1.00 97.38 248 GLN A N 1
ATOM 2029 C CA . GLN A 1 248 ? -8.437 13.143 17.705 1.00 97.38 248 GLN A CA 1
ATOM 2030 C C . GLN A 1 248 ? -9.321 11.947 18.079 1.00 97.38 248 GLN A C 1
ATOM 2032 O O . GLN A 1 248 ? -10.504 12.128 18.359 1.00 97.38 248 GLN A O 1
ATOM 2037 N N . TYR A 1 249 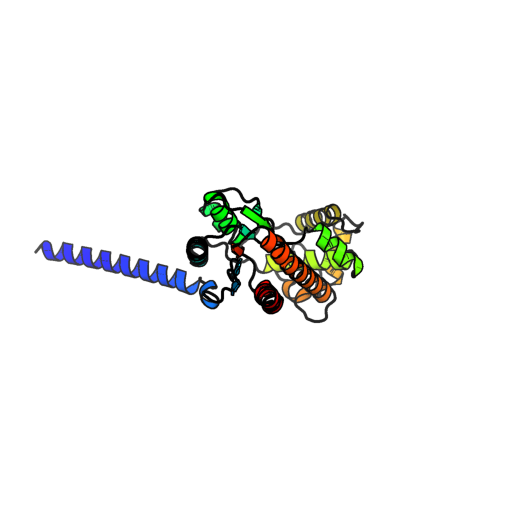? -8.752 10.742 18.101 1.00 98.19 249 TYR A N 1
ATOM 2038 C CA . TYR A 1 249 ? -9.482 9.490 18.286 1.00 98.19 249 TYR A CA 1
ATOM 2039 C C . TYR A 1 249 ? -8.892 8.676 19.437 1.00 98.19 249 TYR A C 1
ATOM 2041 O O . TYR A 1 249 ? -7.687 8.733 19.702 1.00 98.19 249 TYR A O 1
ATOM 2049 N N . ASP A 1 250 ? -9.741 7.928 20.142 1.00 98.12 250 ASP A N 1
ATOM 2050 C CA . ASP A 1 250 ? -9.329 7.084 21.263 1.00 98.12 250 ASP A CA 1
ATOM 2051 C C . ASP A 1 250 ? -9.059 5.649 20.801 1.00 98.12 250 ASP A C 1
ATOM 2053 O O . ASP A 1 250 ? -8.100 5.029 21.258 1.00 98.12 250 ASP A O 1
ATOM 2057 N N . LYS A 1 251 ? -9.843 5.132 19.853 1.00 98.56 251 LYS A N 1
ATOM 2058 C CA . LYS A 1 251 ? -9.722 3.762 19.346 1.00 98.56 251 LYS A CA 1
ATOM 2059 C C . LYS A 1 251 ? -9.510 3.724 17.838 1.00 98.56 251 LYS A C 1
ATOM 2061 O O . LYS A 1 251 ? -10.429 4.009 17.070 1.00 98.56 251 LYS A O 1
ATOM 2066 N N . ILE A 1 252 ? -8.317 3.307 17.422 1.00 98.62 252 ILE A N 1
ATOM 2067 C CA . ILE A 1 252 ? -7.919 3.226 16.011 1.00 98.62 252 ILE A CA 1
ATOM 2068 C C . ILE A 1 252 ? -7.838 1.758 15.582 1.00 98.62 252 ILE A C 1
ATOM 2070 O O . ILE A 1 252 ? -7.095 0.973 16.172 1.00 98.62 252 ILE A O 1
ATOM 2074 N N . PHE A 1 253 ? -8.604 1.383 14.560 1.00 98.56 253 PHE A N 1
ATOM 2075 C CA . PHE A 1 253 ? -8.573 0.054 13.946 1.00 98.56 253 PHE A CA 1
ATOM 2076 C C . PHE A 1 253 ? -7.881 0.132 12.586 1.00 98.56 253 PHE A C 1
ATOM 2078 O O . PHE A 1 253 ? -8.277 0.929 11.739 1.00 98.56 253 PHE A O 1
ATOM 2085 N N . ILE A 1 254 ? -6.846 -0.675 12.373 1.00 97.75 254 ILE A N 1
ATOM 2086 C CA . ILE A 1 254 ? -5.994 -0.616 11.181 1.00 97.75 254 ILE A CA 1
ATOM 2087 C C . ILE A 1 254 ? -6.124 -1.910 10.386 1.00 97.75 254 ILE A C 1
ATOM 2089 O O . ILE A 1 254 ? -6.006 -3.000 10.948 1.00 97.75 254 ILE A O 1
ATOM 2093 N N . ILE A 1 255 ? -6.319 -1.771 9.074 1.00 95.19 255 ILE A N 1
ATOM 2094 C CA . ILE A 1 255 ? -6.300 -2.861 8.094 1.00 95.19 255 ILE A CA 1
ATOM 2095 C C . ILE A 1 255 ? -5.234 -2.530 7.050 1.00 95.19 255 ILE A C 1
ATOM 2097 O O . ILE A 1 255 ? -5.423 -1.655 6.206 1.00 95.19 255 ILE A O 1
ATOM 2101 N N . MET A 1 256 ? -4.091 -3.206 7.158 1.00 91.56 256 MET A N 1
ATOM 2102 C CA . MET A 1 256 ? -2.918 -3.015 6.301 1.00 91.56 256 MET A CA 1
ATOM 2103 C C . MET A 1 256 ? -2.024 -4.258 6.363 1.00 91.56 256 MET A C 1
ATOM 2105 O O . MET A 1 256 ? -1.988 -4.946 7.389 1.00 91.56 256 MET A O 1
ATOM 2109 N N . GLY A 1 257 ? -1.288 -4.537 5.281 1.00 86.50 257 GLY A N 1
ATOM 2110 C CA . GLY A 1 257 ? -0.443 -5.729 5.161 1.00 86.50 257 GLY A CA 1
ATOM 2111 C C . GLY A 1 257 ? 0.535 -5.943 6.329 1.00 86.50 257 GLY A C 1
ATOM 2112 O O . GLY A 1 257 ? 1.224 -5.017 6.761 1.00 86.50 257 GLY A O 1
ATOM 2113 N N . GLY A 1 258 ? 0.659 -7.192 6.796 1.00 85.75 258 GLY A N 1
ATOM 2114 C CA . GLY A 1 258 ? 1.433 -7.561 7.993 1.00 85.75 258 GLY A CA 1
ATOM 2115 C C . GLY A 1 258 ? 2.920 -7.198 7.984 1.00 85.75 258 GLY A C 1
ATOM 2116 O O . GLY A 1 258 ? 3.520 -6.999 9.038 1.00 85.75 258 GLY A O 1
ATOM 2117 N N . GLN A 1 259 ? 3.534 -7.035 6.807 1.00 87.00 259 GLN A N 1
ATOM 2118 C CA . GLN A 1 259 ? 4.932 -6.597 6.724 1.00 87.00 259 GLN A CA 1
ATOM 2119 C C . GLN A 1 259 ? 5.129 -5.195 7.322 1.00 87.00 259 GLN A C 1
ATOM 2121 O O . GLN A 1 259 ? 6.109 -4.962 8.024 1.00 87.00 259 GLN A O 1
ATOM 2126 N N . HIS A 1 260 ? 4.173 -4.286 7.107 1.00 92.31 260 HIS A N 1
ATOM 2127 C CA . HIS A 1 260 ? 4.211 -2.942 7.684 1.00 92.31 260 HIS A CA 1
ATOM 2128 C C . HIS A 1 260 ? 4.169 -2.987 9.212 1.00 92.31 260 HIS A C 1
ATOM 2130 O O . HIS A 1 260 ? 4.917 -2.264 9.869 1.00 92.31 260 HIS A O 1
ATOM 2136 N N . LEU A 1 261 ? 3.351 -3.881 9.778 1.00 91.75 261 LEU A N 1
ATOM 2137 C CA . LEU A 1 261 ? 3.309 -4.119 11.217 1.00 91.75 261 LEU A CA 1
ATOM 2138 C C . LEU A 1 261 ? 4.667 -4.598 11.742 1.00 91.75 261 LEU A C 1
ATOM 2140 O O . LEU A 1 261 ? 5.166 -4.037 12.712 1.00 91.75 261 LEU A O 1
ATOM 2144 N N . LEU A 1 262 ? 5.290 -5.596 11.107 1.00 90.94 262 LEU A N 1
ATOM 2145 C CA . LEU A 1 262 ? 6.597 -6.109 11.541 1.00 90.94 262 LEU A CA 1
ATOM 2146 C C . LEU A 1 262 ? 7.666 -5.011 11.594 1.00 90.94 262 LEU A C 1
ATOM 2148 O O . LEU A 1 262 ? 8.421 -4.941 12.564 1.00 90.94 262 LEU A O 1
ATOM 2152 N N . ASP A 1 263 ? 7.693 -4.140 10.587 1.00 92.88 263 ASP A N 1
ATOM 2153 C CA . ASP A 1 263 ? 8.704 -3.089 10.463 1.00 92.88 263 ASP A CA 1
ATOM 2154 C C . ASP A 1 263 ? 8.462 -1.902 11.412 1.00 92.88 263 ASP A C 1
ATOM 2156 O O . ASP A 1 263 ? 9.403 -1.189 11.759 1.00 92.88 263 ASP A O 1
ATOM 2160 N N . THR A 1 264 ? 7.216 -1.678 11.846 1.00 95.44 264 THR A N 1
ATOM 2161 C CA . THR A 1 264 ? 6.828 -0.506 12.658 1.00 95.44 264 THR A CA 1
ATOM 2162 C C . THR A 1 264 ? 6.457 -0.837 14.101 1.00 95.44 264 THR A C 1
ATOM 2164 O O . THR A 1 264 ? 6.334 0.072 14.924 1.00 95.44 264 THR A O 1
ATOM 2167 N N . LYS A 1 265 ? 6.332 -2.122 14.457 1.00 95.00 265 LYS A N 1
ATOM 2168 C CA . LYS A 1 265 ? 5.840 -2.579 15.767 1.00 95.00 265 LYS A CA 1
ATOM 2169 C C . LYS A 1 265 ? 6.528 -1.901 16.949 1.00 95.00 265 LYS A C 1
ATOM 2171 O O . LYS A 1 265 ? 5.841 -1.410 17.838 1.00 95.00 265 LYS A O 1
ATOM 2176 N N . GLN A 1 266 ? 7.861 -1.844 16.948 1.00 96.00 266 GLN A N 1
ATOM 2177 C CA . GLN A 1 266 ? 8.613 -1.231 18.046 1.00 96.00 266 GLN A CA 1
ATOM 2178 C C . GLN A 1 266 ? 8.261 0.256 18.211 1.00 96.00 266 GLN A C 1
ATOM 2180 O O . GLN A 1 266 ? 8.047 0.717 19.327 1.00 96.00 266 GLN A O 1
ATOM 2185 N N . GLN A 1 267 ? 8.159 1.001 17.108 1.00 96.88 267 GLN A N 1
ATOM 2186 C CA . GLN A 1 267 ? 7.828 2.427 17.142 1.00 96.88 267 GLN A CA 1
ATOM 2187 C C . GLN A 1 267 ? 6.394 2.658 17.640 1.00 96.88 267 GLN A C 1
ATOM 2189 O O . GLN A 1 267 ? 6.147 3.603 18.384 1.00 96.88 267 GLN A O 1
ATOM 2194 N N . LEU A 1 268 ? 5.456 1.776 17.276 1.00 96.31 268 LEU A N 1
ATOM 2195 C CA . LEU A 1 268 ? 4.078 1.817 17.776 1.00 96.31 268 LEU A CA 1
ATOM 2196 C C . LEU A 1 268 ? 4.000 1.489 19.275 1.00 96.31 268 LEU A C 1
ATOM 2198 O O . LEU A 1 268 ? 3.275 2.154 20.011 1.00 96.31 268 LEU A O 1
ATOM 2202 N N . GLU A 1 269 ? 4.758 0.499 19.750 1.00 96.31 269 GLU A N 1
ATOM 2203 C CA . GLU A 1 269 ? 4.858 0.186 21.181 1.00 96.31 269 GLU A CA 1
ATOM 2204 C C . GLU A 1 269 ? 5.440 1.375 21.962 1.00 96.31 269 GLU A C 1
ATOM 2206 O O . GLU A 1 269 ? 4.872 1.794 22.971 1.00 96.31 269 GLU A O 1
ATOM 2211 N N . GLU A 1 270 ? 6.520 1.980 21.465 1.00 95.56 270 GLU A N 1
ATOM 2212 C CA . GLU A 1 270 ? 7.105 3.190 22.050 1.00 95.56 270 GLU A CA 1
ATOM 2213 C C . GLU A 1 270 ? 6.116 4.363 22.063 1.00 95.56 270 GLU A C 1
ATOM 2215 O O . GLU A 1 270 ? 6.087 5.115 23.032 1.00 95.56 270 GLU A O 1
ATOM 2220 N N . LEU A 1 271 ? 5.284 4.514 21.029 1.00 93.94 271 LEU A N 1
ATOM 2221 C CA . LEU A 1 271 ? 4.265 5.563 20.958 1.00 93.94 271 LEU A CA 1
ATOM 2222 C C . LEU A 1 271 ? 3.179 5.408 22.035 1.00 93.94 271 LEU A C 1
ATOM 2224 O O . LEU A 1 271 ? 2.701 6.409 22.565 1.00 93.94 271 LEU A O 1
ATOM 2228 N N . TYR A 1 272 ? 2.786 4.176 22.368 1.00 93.00 272 TYR A N 1
ATOM 2229 C CA . TYR A 1 272 ? 1.733 3.914 23.355 1.00 93.00 272 TYR A CA 1
ATOM 2230 C C . TYR A 1 272 ? 2.248 3.873 24.799 1.00 93.00 272 TYR A C 1
ATOM 2232 O O . TYR A 1 272 ? 1.491 4.189 25.714 1.00 93.00 272 TYR A O 1
ATOM 2240 N N . PHE A 1 273 ? 3.504 3.496 25.040 1.00 90.12 273 PHE A N 1
ATOM 2241 C CA . PHE A 1 273 ? 4.020 3.268 26.399 1.00 90.12 273 PHE A CA 1
ATOM 2242 C C . PHE A 1 273 ? 4.990 4.345 26.920 1.00 90.12 273 PHE A C 1
ATOM 2244 O O . PHE A 1 273 ? 5.651 4.115 27.936 1.00 90.12 273 PHE A O 1
ATOM 2251 N N . GLN A 1 274 ? 5.067 5.500 26.252 1.00 73.00 274 GLN A N 1
ATOM 2252 C CA . GLN A 1 274 ? 5.690 6.728 26.780 1.00 73.00 274 GLN A CA 1
ATOM 2253 C C . GLN A 1 274 ? 4.849 7.364 27.894 1.00 73.00 274 GLN A C 1
ATOM 2255 O O . GLN A 1 274 ? 5.468 7.850 28.870 1.00 73.00 274 GLN A O 1
#

Sequence (274 aa):
MKIKKSLVVCLAIILVLLIAVASYMLQVWKNNKYRIVAGDHLYLTSQNKSLLWFDIVHSNNPHDIMFNDIEIKFVEFSPDLVLVEGGYNSFEGNRDTAIANGESAFAAFLAKQNEIAVDDIEPPFSKQIEYLQTKYPPDEILAMYLIRQIGSMELMEEDIDFDLDTFLLNETRFFIENGLNYSATDLNSILKTVNMYLPQRISKDNWRNLKVYRVYGKENGILYSVYNDTVNYRNTYLVEYIKEKMEQYDKIFIIMGGQHLLDTKQQLEELYFQ

pLDDT: mean 90.91, std 9.65, range [56.59, 98.75]

Radius of gyration: 23.36 Å; chains: 1; bounding box: 64×69×57 Å

Foldseek 3Di:
DVVVVVVVVVVVVVVVVVVVVVVVVVVLVVPAPCVVCPPVWDWFDFDLAIETEDADDKDLDPSHCSLVVLVVCCVVQVWQEEEAEDPLLPADDDQNVQSNVTDRSNNSRSCVVVVHHYDYLFDDVLVLLVVLVVPDALLLLLLLVLLQVLLVVLPDPDPDPDDSQVVLLVSVVVSVVSPRPDDDRDSVVSQVSNQVQAPDRDDPVPSSPRNSVVRLVDPPDSSVVSVVSSLVVRLVSSLVVVLVVVVPTRYYYYYDHCVSCVVNVVVNNVSRPD